Protein AF-A0A1F2X8S5-F1 (afdb_monomer)

Foldseek 3Di:
DDDDDPPPPPVVVVVVVVVVVVVVVVVVVPPDPPPDDDDDDDDDDDDDDDPPPPPPDQPPLLVVVLVVLVVVLVVLVVLLVQLVVLVVCVVVVVDDLVRSLVSLVVSLVVLVVVLVVLVPDPSQDPLLVVLSVQLSVLSVVQSVLSVQLSVLSVDPDPSPSNVVSSVVSVVSSVSNVVSSVVSVVSSVVVSVVVVVVPPD

Secondary structure (DSSP, 8-state):
-------TTTTHHHHHHHHHHHHHHHHHHT----------------S---------PPPHHHHHHHHHHHHHHHHHHHHHHHHHHHHHHHHTT-S-HHHHHHHHHHHHHHHHHHHHHHHT-----GGGHHHHHHHHHHHHTHHHHHHHHHHHHHSSSSSHHHHHHHHHHHHHHHHHHHHHHHHHHHHHHHHHHHHHTT--

Structure (mmCIF, N/CA/C/O backbone):
data_AF-A0A1F2X8S5-F1
#
_entry.id   AF-A0A1F2X8S5-F1
#
loop_
_atom_site.group_PDB
_atom_site.id
_atom_site.type_symbol
_atom_site.label_atom_id
_atom_site.label_alt_id
_atom_site.label_comp_id
_atom_site.label_asym_id
_atom_site.label_entity_id
_atom_site.label_seq_id
_atom_site.pdbx_PDB_ins_code
_atom_site.Cartn_x
_atom_site.Cartn_y
_atom_site.Cartn_z
_atom_site.occupancy
_atom_site.B_iso_or_equiv
_atom_site.auth_seq_id
_atom_site.auth_comp_id
_atom_site.auth_asym_id
_atom_site.auth_atom_id
_atom_site.pdbx_PDB_model_num
ATOM 1 N N . MET A 1 1 ? 26.425 25.865 -13.666 1.00 37.25 1 MET A N 1
ATOM 2 C CA . MET A 1 1 ? 25.472 26.073 -12.558 1.00 37.25 1 MET A CA 1
ATOM 3 C C . MET A 1 1 ? 24.285 25.179 -12.848 1.00 37.25 1 MET A C 1
ATOM 5 O O . MET A 1 1 ? 23.555 25.456 -13.787 1.00 37.25 1 MET A O 1
ATOM 9 N N . VAL A 1 2 ? 24.205 24.036 -12.169 1.00 46.16 2 VAL A N 1
ATOM 10 C CA . VAL A 1 2 ? 23.081 23.101 -12.296 1.00 46.16 2 VAL A CA 1
ATOM 11 C C . VAL A 1 2 ? 21.979 23.635 -11.394 1.00 46.16 2 VAL A C 1
ATOM 13 O O . VAL A 1 2 ? 22.223 23.862 -10.213 1.00 46.16 2 VAL A O 1
ATOM 16 N N . ASN A 1 3 ? 20.818 23.913 -11.975 1.00 55.78 3 ASN A N 1
ATOM 17 C CA . ASN A 1 3 ? 19.627 24.293 -11.235 1.00 55.78 3 ASN A CA 1
ATOM 18 C C . ASN A 1 3 ? 19.016 22.998 -10.672 1.00 55.78 3 ASN A C 1
ATOM 20 O O . ASN A 1 3 ? 18.609 22.159 -11.477 1.00 55.78 3 ASN A O 1
ATOM 24 N N . PRO A 1 4 ? 18.981 22.784 -9.346 1.00 54.00 4 PRO A N 1
ATOM 25 C CA . PRO A 1 4 ? 18.178 21.717 -8.778 1.00 54.00 4 PRO A CA 1
ATOM 26 C C . PRO A 1 4 ? 16.731 22.194 -8.869 1.00 54.00 4 PRO A C 1
ATOM 28 O O . PRO A 1 4 ? 16.372 23.182 -8.236 1.00 54.00 4 PRO A O 1
ATOM 31 N N . ASP A 1 5 ? 15.924 21.573 -9.720 1.00 55.28 5 ASP A N 1
ATOM 32 C CA . ASP A 1 5 ? 14.480 21.789 -9.690 1.00 55.28 5 ASP A CA 1
ATOM 33 C C . ASP A 1 5 ? 13.856 20.610 -8.934 1.00 55.28 5 ASP A C 1
ATOM 35 O O . ASP A 1 5 ? 13.820 19.498 -9.471 1.00 55.28 5 ASP A O 1
ATOM 39 N N . PRO A 1 6 ? 13.440 20.785 -7.669 1.00 60.81 6 PRO A N 1
ATOM 40 C CA . PRO A 1 6 ? 12.787 19.733 -6.920 1.00 60.81 6 PRO A CA 1
ATOM 41 C C . PRO A 1 6 ? 11.335 19.673 -7.398 1.00 60.81 6 PRO A C 1
ATOM 43 O O . PRO A 1 6 ? 10.524 20.538 -7.062 1.00 60.81 6 PRO A O 1
ATOM 46 N N . LYS A 1 7 ? 10.955 18.627 -8.139 1.00 60.50 7 LYS A N 1
ATOM 47 C CA . LYS A 1 7 ? 9.539 18.311 -8.402 1.00 60.50 7 LYS A CA 1
ATOM 48 C C . LYS A 1 7 ? 8.854 17.761 -7.135 1.00 60.50 7 LYS A C 1
ATOM 50 O O . LYS A 1 7 ? 8.203 16.730 -7.178 1.00 60.50 7 LYS A O 1
ATOM 55 N N . HIS A 1 8 ? 8.944 18.476 -6.013 1.00 55.72 8 HIS A N 1
ATOM 56 C CA . HIS A 1 8 ? 8.238 18.165 -4.759 1.00 55.72 8 HIS A CA 1
ATOM 57 C C . HIS A 1 8 ? 6.741 18.541 -4.806 1.00 55.72 8 HIS A C 1
ATOM 59 O O . HIS A 1 8 ? 6.005 18.326 -3.850 1.00 55.72 8 HIS A O 1
ATOM 65 N N . GLY A 1 9 ? 6.257 19.118 -5.912 1.00 54.28 9 GLY A N 1
ATOM 66 C CA . GLY A 1 9 ? 4.912 19.696 -5.993 1.00 54.28 9 GLY A CA 1
ATOM 67 C C . GLY A 1 9 ? 3.751 18.717 -6.214 1.00 54.28 9 GLY A C 1
ATOM 68 O O . GLY A 1 9 ? 2.608 19.156 -6.137 1.00 54.28 9 GLY A O 1
ATOM 69 N N . ARG A 1 10 ? 3.992 17.430 -6.514 1.00 62.59 10 ARG A N 1
ATOM 70 C CA . ARG A 1 10 ? 2.906 16.475 -6.851 1.00 62.59 10 ARG A CA 1
ATOM 71 C C . ARG A 1 10 ? 2.386 15.678 -5.649 1.00 62.59 10 ARG A C 1
ATOM 73 O O . ARG A 1 10 ? 1.186 15.445 -5.588 1.00 62.59 10 ARG A O 1
ATOM 80 N N . TRP A 1 11 ? 3.248 15.369 -4.680 1.00 58.31 11 TRP A N 1
ATOM 81 C CA . TRP A 1 11 ? 2.893 14.649 -3.446 1.00 58.31 11 TRP A CA 1
ATOM 82 C C . TRP A 1 11 ? 2.546 15.565 -2.272 1.00 58.31 11 TRP A C 1
ATOM 84 O O . TRP A 1 11 ? 1.795 15.184 -1.378 1.00 58.31 11 TRP A O 1
ATOM 94 N N . VAL A 1 12 ? 2.997 16.825 -2.308 1.00 64.25 12 VAL A N 1
ATOM 95 C CA . VAL A 1 12 ? 2.634 17.795 -1.267 1.00 64.25 12 VAL A CA 1
ATOM 96 C C . VAL A 1 12 ? 1.129 18.073 -1.255 1.00 64.25 12 VAL A C 1
ATOM 98 O O . VAL A 1 12 ? 0.575 18.377 -0.209 1.00 64.25 12 VAL A O 1
ATOM 101 N N . LEU A 1 13 ? 0.448 17.957 -2.401 1.00 65.19 13 LEU A N 1
ATOM 102 C CA . LEU A 1 13 ? -0.983 18.237 -2.501 1.00 65.19 13 LEU A CA 1
ATOM 103 C C . LEU A 1 13 ? -1.843 17.200 -1.748 1.00 65.19 13 LEU A C 1
ATOM 105 O O . LEU A 1 13 ? -2.616 17.631 -0.893 1.00 65.19 13 LEU A O 1
ATOM 109 N N . 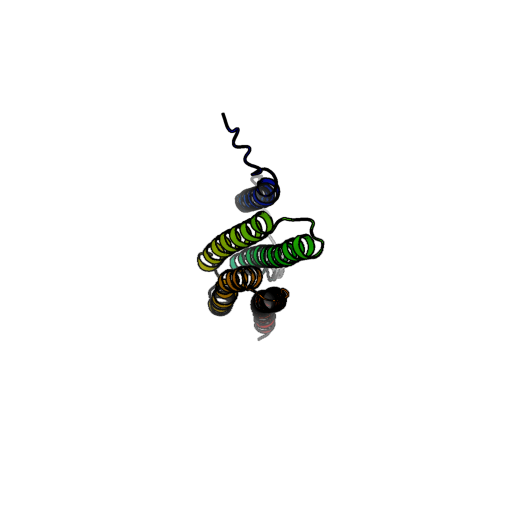PRO A 1 14 ? -1.724 15.876 -1.988 1.00 62.41 14 PRO A N 1
ATOM 110 C CA . PRO A 1 14 ? -2.460 14.887 -1.199 1.00 62.41 14 PRO A CA 1
ATOM 111 C C . PRO A 1 14 ? -2.070 14.915 0.287 1.00 62.41 14 PRO A C 1
ATOM 113 O O . PRO A 1 14 ? -2.957 14.857 1.136 1.00 62.41 14 PRO A O 1
ATOM 116 N N . LEU A 1 15 ? -0.789 15.127 0.618 1.00 70.69 15 LEU A N 1
ATOM 117 C CA . LEU A 1 15 ? -0.320 15.256 2.004 1.00 70.69 15 LEU A CA 1
ATOM 118 C C . LEU A 1 15 ? -0.938 16.471 2.724 1.00 70.69 15 LEU A C 1
ATOM 120 O O . LEU A 1 15 ? -1.391 16.365 3.861 1.00 70.69 15 LEU A O 1
ATOM 124 N N . ILE A 1 16 ? -1.001 17.631 2.058 1.00 75.56 16 ILE A N 1
ATOM 125 C CA . ILE A 1 16 ? -1.650 18.834 2.601 1.00 75.56 16 ILE A CA 1
ATOM 126 C C . ILE A 1 16 ? -3.147 18.598 2.783 1.00 75.56 16 ILE A C 1
ATOM 128 O O . ILE A 1 16 ? -3.702 19.048 3.780 1.00 75.56 16 ILE A O 1
ATOM 132 N N . ILE A 1 17 ? -3.806 17.894 1.859 1.00 73.75 17 ILE A N 1
ATOM 133 C CA . ILE A 1 17 ? -5.227 17.561 1.999 1.00 73.75 17 ILE A CA 1
ATOM 134 C C . ILE A 1 17 ? -5.436 16.664 3.225 1.00 73.75 17 ILE A C 1
ATOM 136 O O . ILE A 1 17 ? -6.297 16.977 4.044 1.00 73.75 17 ILE A O 1
ATOM 140 N N . ALA A 1 18 ? -4.614 15.629 3.417 1.00 68.88 18 ALA A N 1
ATOM 141 C CA . ALA A 1 18 ? -4.667 14.778 4.607 1.00 68.88 18 ALA A CA 1
ATOM 142 C C . ALA A 1 18 ? -4.436 15.582 5.901 1.00 68.88 18 ALA A C 1
ATOM 144 O O . ALA A 1 18 ? -5.228 15.494 6.839 1.00 68.88 18 ALA A O 1
ATOM 145 N N . ALA A 1 19 ? -3.423 16.455 5.924 1.00 69.31 19 ALA A N 1
ATOM 146 C CA . ALA A 1 19 ? -3.142 17.329 7.062 1.00 69.31 19 ALA A CA 1
ATOM 147 C C . ALA A 1 19 ? -4.282 18.327 7.340 1.00 69.31 19 ALA A C 1
ATOM 149 O O . ALA A 1 19 ? -4.615 18.596 8.493 1.00 69.31 19 ALA A O 1
ATOM 150 N N . MET A 1 20 ? -4.915 18.869 6.298 1.00 82.50 20 MET A N 1
ATOM 151 C CA . MET A 1 20 ? -6.018 19.822 6.419 1.00 82.50 20 MET A CA 1
ATOM 152 C C . MET A 1 20 ? -7.307 19.144 6.906 1.00 82.50 20 MET A C 1
ATOM 154 O O . MET A 1 20 ? -8.046 19.729 7.701 1.00 82.50 20 MET A O 1
ATOM 158 N N . VAL A 1 21 ? -7.555 17.897 6.494 1.00 77.75 21 VAL A N 1
ATOM 159 C CA . VAL A 1 21 ? -8.654 17.063 7.006 1.00 77.75 21 VAL A CA 1
ATOM 160 C C . VAL A 1 21 ? -8.419 16.707 8.475 1.00 77.75 21 VAL A C 1
ATOM 162 O O . VAL A 1 21 ? -9.324 16.895 9.287 1.00 77.75 21 VAL A O 1
ATOM 165 N N . LEU A 1 22 ? -7.197 16.313 8.848 1.00 69.44 22 LEU A N 1
ATOM 166 C CA . LEU A 1 22 ? -6.806 16.049 10.239 1.00 69.44 22 LEU A CA 1
ATOM 167 C C . LEU A 1 22 ? -6.978 17.297 11.130 1.00 69.44 22 LEU A C 1
ATOM 169 O O . LEU A 1 22 ? -7.542 17.231 12.224 1.00 69.44 22 LEU A O 1
ATOM 173 N N . LEU A 1 23 ? -6.553 18.469 10.646 1.00 76.50 23 LEU A N 1
ATOM 174 C CA . LEU A 1 23 ? -6.710 19.735 11.367 1.00 76.50 23 LEU A CA 1
ATOM 175 C C . LEU A 1 23 ? -8.190 20.129 11.524 1.00 76.50 23 LEU A C 1
ATOM 177 O O . LEU A 1 23 ? -8.605 20.626 12.568 1.00 76.50 23 LEU A O 1
ATOM 181 N N . THR A 1 24 ? -9.012 19.879 10.504 1.00 74.44 24 THR A N 1
ATOM 182 C CA . THR A 1 24 ? -10.458 20.138 10.576 1.00 74.44 24 THR A CA 1
ATOM 183 C C . THR A 1 24 ? -11.135 19.189 11.566 1.00 74.44 24 THR A C 1
ATOM 185 O O . THR A 1 24 ? -11.976 19.620 12.354 1.00 74.44 24 THR A O 1
ATOM 188 N N . TYR A 1 25 ? -10.733 17.916 11.576 1.00 74.44 25 TYR A N 1
ATOM 189 C CA . TYR A 1 25 ? -11.233 16.914 12.514 1.00 74.44 25 TYR A CA 1
ATOM 190 C C . TYR A 1 25 ? -10.923 17.295 13.968 1.00 74.44 25 TYR A C 1
ATOM 192 O O . TYR A 1 25 ? -11.820 17.330 14.810 1.00 74.44 25 TYR A O 1
ATOM 200 N N . THR A 1 26 ? -9.674 17.672 14.252 1.00 72.06 26 THR A N 1
ATOM 201 C CA . THR A 1 26 ? -9.263 18.134 15.590 1.00 72.06 26 THR A CA 1
ATOM 202 C C . THR A 1 26 ? -9.986 19.410 16.023 1.00 72.06 26 THR A C 1
ATOM 204 O O . THR A 1 26 ? -10.419 19.494 17.169 1.00 72.06 26 THR A O 1
ATOM 207 N N . PHE A 1 27 ? -10.205 20.369 15.117 1.00 71.69 27 PHE A N 1
ATOM 208 C CA . PHE A 1 27 ? -10.962 21.586 15.422 1.00 71.69 27 PHE A CA 1
ATOM 209 C C . PHE A 1 27 ? -12.424 21.299 15.797 1.00 71.69 27 PHE A C 1
ATOM 211 O O . PHE A 1 27 ? -12.913 21.846 16.782 1.00 71.69 27 PHE A O 1
ATOM 218 N N . VAL A 1 28 ? -13.118 20.425 15.056 1.00 67.62 28 VAL A N 1
ATOM 219 C CA . VAL A 1 28 ? -14.515 20.052 15.354 1.00 67.62 28 VAL A CA 1
ATOM 220 C C . VAL A 1 28 ? -14.613 19.257 16.656 1.00 67.62 28 VAL A C 1
ATOM 222 O O . VAL A 1 28 ? -15.520 19.494 17.451 1.00 67.62 28 VAL A O 1
ATOM 225 N N . ASN A 1 29 ? -13.658 18.364 16.911 1.00 62.25 29 ASN A N 1
ATOM 226 C CA . ASN A 1 29 ? -13.615 17.572 18.138 1.00 62.25 29 ASN A CA 1
ATOM 227 C C . ASN A 1 29 ? -13.209 18.392 19.387 1.00 62.25 29 ASN A C 1
ATOM 229 O O . ASN A 1 29 ? -13.402 17.931 20.507 1.00 62.25 29 ASN A O 1
ATOM 233 N N . SER A 1 30 ? -12.666 19.606 19.220 1.00 61.47 30 SER A N 1
ATOM 234 C CA . SER A 1 30 ? -12.342 20.532 20.321 1.00 61.47 30 SER A CA 1
ATOM 235 C C . SER A 1 30 ? -13.436 21.558 20.634 1.00 61.47 30 SER A C 1
ATOM 237 O O . SER A 1 30 ? -13.242 22.384 21.527 1.00 61.47 30 SER A O 1
ATOM 239 N N . ILE A 1 31 ? -14.583 21.537 19.946 1.00 55.59 31 ILE A N 1
ATOM 240 C CA . ILE A 1 31 ? -15.721 22.377 20.336 1.00 55.59 31 ILE A CA 1
ATOM 241 C C . ILE A 1 31 ? -16.391 21.704 21.540 1.00 55.59 31 ILE A C 1
ATOM 243 O O . ILE A 1 31 ? -17.167 20.762 21.382 1.00 55.59 31 ILE A O 1
ATOM 247 N N . GLU A 1 32 ? -16.072 22.169 22.751 1.00 58.94 32 GLU A N 1
ATOM 248 C CA . GLU A 1 32 ? -16.842 21.825 23.950 1.00 58.94 32 GLU A CA 1
ATOM 249 C C . GLU A 1 32 ? -18.336 22.084 23.669 1.00 58.94 32 GLU A C 1
ATOM 251 O O . GLU A 1 32 ? -18.669 23.121 23.079 1.00 58.94 32 GLU A O 1
ATOM 256 N N . PRO A 1 33 ? -19.254 21.169 24.041 1.00 53.81 33 PRO A N 1
ATOM 257 C CA . PRO A 1 33 ? -20.679 21.413 23.880 1.00 53.81 33 PRO A CA 1
ATOM 258 C C . PRO A 1 33 ? -21.021 22.732 24.566 1.00 53.81 33 PRO A C 1
ATOM 260 O O . PRO A 1 33 ? -20.737 22.902 25.748 1.00 53.81 33 PRO A O 1
ATOM 263 N N . ALA A 1 34 ? -21.597 23.675 23.821 1.00 47.31 34 ALA A N 1
ATOM 264 C CA . ALA A 1 34 ? -22.015 24.948 24.379 1.00 47.31 34 ALA A CA 1
ATOM 265 C C . ALA A 1 34 ? -22.956 24.699 25.569 1.00 47.31 34 ALA A C 1
ATOM 267 O O . ALA A 1 34 ? -24.101 24.277 25.387 1.00 47.31 34 ALA A O 1
ATOM 268 N N . ASP A 1 35 ? -22.477 24.977 26.781 1.00 47.69 35 ASP A N 1
ATOM 269 C CA . ASP A 1 35 ? -23.326 25.142 27.954 1.00 47.69 35 ASP A CA 1
ATOM 270 C C . ASP A 1 35 ? -24.276 26.305 27.662 1.00 47.69 35 ASP A C 1
ATOM 272 O O . ASP A 1 35 ? -23.889 27.472 27.695 1.00 47.69 35 ASP A O 1
ATOM 276 N N . ASN A 1 36 ? -25.522 25.981 27.314 1.00 47.38 36 ASN A N 1
ATOM 277 C CA . ASN A 1 36 ? -26.590 26.948 27.081 1.00 47.38 36 ASN A CA 1
ATOM 278 C C . ASN A 1 36 ? -26.828 27.783 28.352 1.00 47.38 36 ASN A C 1
ATOM 280 O O . ASN A 1 36 ? -27.359 27.239 29.325 1.00 47.38 36 ASN A O 1
ATOM 284 N N . PRO A 1 37 ? -26.567 29.104 28.379 1.00 60.78 37 PRO A N 1
ATOM 285 C CA . PRO A 1 37 ? -26.890 29.912 29.539 1.00 60.78 37 PRO A CA 1
ATOM 286 C C . PRO A 1 37 ? -28.094 30.798 29.223 1.00 60.78 37 PRO A C 1
ATOM 288 O O . PRO A 1 37 ? -27.926 31.912 28.728 1.00 60.78 37 PRO A O 1
ATOM 291 N N . THR A 1 38 ? -29.325 30.359 29.520 1.00 40.12 38 THR A N 1
ATOM 292 C CA . THR A 1 38 ? -30.444 31.313 29.685 1.00 40.12 38 THR A CA 1
ATOM 293 C C . THR A 1 38 ? -31.610 30.788 30.547 1.00 40.12 38 THR A C 1
ATOM 295 O O . THR A 1 38 ? -32.499 30.097 30.072 1.00 40.12 38 THR A O 1
ATOM 298 N N . GLY A 1 39 ? -31.616 31.177 31.828 1.00 36.03 39 GLY A N 1
ATOM 299 C CA . GLY A 1 39 ? -32.725 31.882 32.500 1.00 36.03 39 GLY A CA 1
ATOM 300 C C . GLY A 1 39 ? -34.132 31.263 32.682 1.00 36.03 39 GLY A C 1
ATOM 301 O O . GLY A 1 39 ? -34.989 31.417 31.826 1.00 36.03 39 GLY A O 1
ATOM 302 N N . SER A 1 40 ? -34.403 30.870 33.939 1.00 38.75 40 SER A N 1
ATOM 303 C CA . SER A 1 40 ? -35.594 31.169 34.780 1.00 38.75 40 SER A CA 1
ATOM 304 C C . SER A 1 40 ? -36.930 30.394 34.659 1.00 38.75 40 SER A C 1
ATOM 306 O O . SER A 1 40 ? -37.690 30.550 33.709 1.00 38.75 40 SER A O 1
ATOM 308 N N . THR A 1 41 ? -37.311 29.834 35.825 1.00 35.38 41 THR A N 1
ATOM 309 C CA . THR A 1 41 ? -38.648 29.757 36.483 1.00 35.38 41 THR A CA 1
ATOM 310 C C . THR A 1 41 ? -39.284 28.363 36.647 1.00 35.38 41 THR A C 1
ATOM 312 O O . THR A 1 41 ? -39.832 27.789 35.717 1.00 35.38 41 THR A O 1
ATOM 315 N N . THR A 1 42 ? -39.253 27.892 37.903 1.00 48.94 42 THR A N 1
ATOM 316 C CA . THR A 1 42 ? -40.169 26.984 38.626 1.00 48.94 42 THR A CA 1
ATOM 317 C C . THR A 1 42 ? -41.521 26.694 37.963 1.00 48.94 42 THR A C 1
ATOM 319 O O . THR A 1 42 ? -42.278 27.647 37.822 1.00 48.94 42 THR A O 1
ATOM 322 N N . VAL A 1 43 ? -41.853 25.408 37.710 1.00 32.06 43 VAL A N 1
ATOM 323 C CA . VAL A 1 43 ? -42.966 24.615 38.321 1.00 32.06 43 VAL A CA 1
ATOM 324 C C . VAL A 1 43 ? -42.761 23.097 38.042 1.00 32.06 43 VAL A C 1
ATOM 326 O O . VAL A 1 43 ? -42.457 22.722 36.916 1.00 32.06 43 VAL A O 1
ATOM 329 N N . GLU A 1 44 ? -42.974 22.227 39.036 1.00 35.81 44 GLU A N 1
ATOM 330 C CA . GLU A 1 44 ? -43.138 20.748 38.949 1.00 35.81 44 GLU A CA 1
ATOM 331 C C . GLU A 1 44 ? -44.548 20.394 39.502 1.00 35.81 44 GLU A C 1
ATOM 333 O O . GLU A 1 44 ? -45.085 21.257 40.212 1.00 35.81 44 GLU A O 1
ATOM 338 N N . PRO A 1 45 ? -45.146 19.173 39.400 1.00 63.72 45 PRO A N 1
ATOM 339 C CA . PRO A 1 45 ? -45.051 17.984 38.499 1.00 63.72 45 PRO A CA 1
ATOM 340 C C . PRO A 1 45 ? -46.487 17.608 37.959 1.00 63.72 45 PRO A C 1
ATOM 342 O O . PRO A 1 45 ? -47.334 18.504 37.997 1.00 63.72 45 PRO A O 1
ATOM 345 N N . PRO A 1 46 ? -46.893 16.372 37.519 1.00 57.28 46 PRO A N 1
ATOM 346 C CA . PRO A 1 46 ? -46.202 15.067 37.363 1.00 57.28 46 PRO A CA 1
ATOM 347 C C . PRO A 1 46 ? -46.502 14.308 36.043 1.00 57.28 46 PRO A C 1
ATOM 349 O O . PRO A 1 46 ? -47.661 14.080 35.734 1.00 57.28 46 PRO A O 1
ATOM 352 N N . PHE A 1 47 ? -45.505 13.763 35.338 1.00 35.06 47 PHE A N 1
ATOM 353 C CA . PHE A 1 47 ? -45.666 12.540 34.519 1.00 35.06 47 PHE A CA 1
ATOM 354 C C . PHE A 1 47 ? -44.307 11.828 34.391 1.00 35.06 47 PHE A C 1
ATOM 356 O O . PHE A 1 47 ? -43.279 12.502 34.452 1.00 35.06 47 PHE A O 1
ATOM 363 N N . PRO A 1 48 ? -44.287 10.481 34.325 1.00 43.28 48 PRO A N 1
ATOM 364 C CA . PRO A 1 48 ? -43.117 9.685 34.657 1.00 43.28 48 PRO A CA 1
ATOM 365 C C . PRO A 1 48 ? -42.028 9.811 33.597 1.00 43.28 48 PRO A C 1
ATOM 367 O O . PRO A 1 48 ? -42.278 9.791 32.392 1.00 43.28 48 PRO A O 1
ATOM 370 N N . THR A 1 49 ? -40.808 9.925 34.098 1.00 48.22 49 THR A N 1
ATOM 371 C CA . THR A 1 49 ? -39.558 9.847 33.362 1.00 48.22 49 THR A CA 1
ATOM 372 C C . THR A 1 49 ? -39.379 8.420 32.851 1.00 48.22 49 THR A C 1
ATOM 374 O O . THR A 1 49 ? -38.962 7.560 33.609 1.00 48.22 49 THR A O 1
ATOM 377 N N . ASP A 1 50 ? -39.697 8.166 31.585 1.00 45.12 50 ASP A N 1
ATOM 378 C CA . ASP A 1 50 ? -39.169 7.014 30.845 1.00 45.12 50 ASP A CA 1
ATOM 379 C C . ASP A 1 50 ? -38.968 7.420 29.382 1.00 45.12 50 ASP A C 1
ATOM 381 O O . ASP A 1 50 ? -39.695 7.046 28.465 1.00 45.12 50 ASP A O 1
ATOM 385 N N . VAL A 1 51 ? -37.955 8.256 29.171 1.00 44.31 51 VAL A N 1
ATOM 386 C CA . VAL A 1 51 ? -37.251 8.331 27.889 1.00 44.31 51 VAL A CA 1
ATOM 387 C C . VAL A 1 51 ? -35.883 7.703 28.099 1.00 44.31 51 VAL A C 1
ATOM 389 O O . VAL A 1 51 ? -34.880 8.382 28.302 1.00 44.31 51 VAL A O 1
ATOM 392 N N . THR A 1 52 ? -35.844 6.371 28.086 1.00 44.88 52 THR A N 1
ATOM 393 C CA . THR A 1 52 ? -34.599 5.626 27.890 1.00 44.88 52 THR A CA 1
ATOM 394 C C . THR A 1 52 ? -34.186 5.798 26.428 1.00 44.88 52 THR A C 1
ATOM 396 O O . THR A 1 52 ? -34.467 4.966 25.571 1.00 44.88 52 THR A O 1
ATOM 399 N N . SER A 1 53 ? -33.557 6.928 26.114 1.00 40.75 53 SER A N 1
ATOM 400 C CA . SER A 1 53 ? -32.857 7.105 24.844 1.00 40.75 53 SER A CA 1
ATOM 401 C C . SER A 1 53 ? -31.547 6.324 24.912 1.00 40.75 53 SER A C 1
ATOM 403 O O . SER A 1 53 ? -30.522 6.849 25.335 1.00 40.75 53 SER A O 1
ATOM 405 N N . SER A 1 54 ? -31.569 5.049 24.527 1.00 39.88 54 SER A N 1
ATOM 406 C CA . SER A 1 54 ? -30.351 4.266 24.313 1.00 39.88 54 SER A CA 1
ATOM 407 C C . SER A 1 54 ? -29.732 4.663 22.971 1.00 39.88 54 SER A C 1
ATOM 409 O O . SER A 1 54 ? -29.962 4.017 21.952 1.00 39.88 54 SER A O 1
ATOM 411 N N . THR A 1 55 ? -28.953 5.743 22.933 1.00 43.84 55 THR A N 1
ATOM 412 C CA . THR A 1 55 ? -28.030 5.972 21.815 1.00 43.84 55 THR A CA 1
ATOM 413 C C . THR A 1 55 ? -26.861 5.010 21.991 1.00 43.84 55 THR A C 1
ATOM 415 O O . THR A 1 55 ? -25.973 5.258 22.805 1.00 43.84 55 THR A O 1
ATOM 418 N N . THR A 1 56 ? -26.871 3.879 21.279 1.00 49.38 56 THR A N 1
ATOM 419 C CA . THR A 1 56 ? -25.678 3.026 21.165 1.00 49.38 56 THR A CA 1
ATOM 420 C C . THR A 1 56 ? -24.707 3.706 20.201 1.00 49.38 56 THR A C 1
ATOM 422 O O . THR A 1 56 ? -24.639 3.431 19.008 1.00 49.38 56 THR A O 1
ATOM 425 N N . THR A 1 57 ? -24.033 4.734 20.701 1.00 57.75 57 THR A N 1
ATOM 426 C CA . THR A 1 57 ? -22.951 5.379 19.967 1.00 57.75 57 THR A CA 1
ATOM 427 C C . THR A 1 57 ? -21.733 4.488 20.135 1.00 57.75 57 THR A C 1
ATOM 429 O O . THR A 1 57 ? -21.356 4.173 21.266 1.00 57.75 57 THR A O 1
ATOM 432 N N . LEU A 1 58 ? -21.147 4.048 19.020 1.00 68.06 58 LEU A N 1
ATOM 433 C CA . LEU A 1 58 ? -19.854 3.370 19.018 1.00 68.06 58 LEU A CA 1
ATOM 434 C C . LEU A 1 58 ? -18.879 4.169 19.908 1.00 68.06 58 LEU A C 1
ATOM 436 O O . LEU A 1 58 ? -18.861 5.400 19.789 1.00 68.06 58 LEU A O 1
ATOM 440 N N . PRO A 1 59 ? -18.109 3.528 20.808 1.00 82.00 59 PRO A N 1
ATOM 441 C CA . PRO A 1 59 ? -17.147 4.237 21.644 1.00 82.00 59 PRO A CA 1
ATOM 442 C C . PRO A 1 59 ? -16.262 5.152 20.795 1.00 82.00 59 PRO A C 1
ATOM 444 O O . PRO A 1 59 ? -15.789 4.745 19.733 1.00 82.00 59 PRO A O 1
ATOM 447 N N . ASN A 1 60 ? -16.053 6.391 21.251 1.00 83.75 60 ASN A N 1
ATOM 448 C CA . ASN A 1 60 ? -15.368 7.425 20.466 1.00 83.75 60 ASN A CA 1
ATOM 449 C C . ASN A 1 60 ? -13.968 6.983 19.996 1.00 83.75 60 ASN A C 1
ATOM 451 O O . ASN A 1 60 ? -13.558 7.293 18.884 1.00 83.75 60 ASN A O 1
ATOM 455 N N . GLU A 1 61 ? -13.264 6.206 20.821 1.00 86.06 61 GLU A N 1
ATOM 456 C CA . GLU A 1 61 ? -11.962 5.608 20.498 1.00 86.06 61 GLU A CA 1
ATOM 457 C C . GLU A 1 61 ? -12.022 4.627 19.315 1.00 86.06 61 GLU A C 1
ATOM 459 O O . GLU A 1 61 ? -11.170 4.672 18.431 1.00 86.06 61 GLU A O 1
ATOM 464 N N . ILE A 1 62 ? -13.067 3.796 19.236 1.00 89.88 62 ILE A N 1
ATOM 465 C CA . ILE A 1 62 ? -13.264 2.860 18.124 1.00 89.88 62 ILE A CA 1
ATOM 466 C C . ILE A 1 62 ? -13.637 3.632 16.858 1.00 89.88 62 ILE A C 1
ATOM 468 O O . ILE A 1 62 ? -13.104 3.347 15.790 1.00 89.88 62 ILE A O 1
ATOM 472 N N . ALA A 1 63 ? -14.508 4.639 16.966 1.00 89.88 63 ALA A N 1
ATOM 473 C CA . ALA A 1 63 ? -14.870 5.481 15.828 1.00 89.88 63 ALA A CA 1
ATOM 474 C C . ALA A 1 63 ? -13.651 6.223 15.249 1.00 89.88 63 ALA A C 1
ATOM 476 O O . ALA A 1 63 ? -13.472 6.245 14.033 1.00 89.88 63 ALA A O 1
ATOM 477 N N . ALA A 1 64 ? -12.789 6.776 16.108 1.00 90.38 64 ALA A N 1
ATOM 478 C CA . ALA A 1 64 ? -11.555 7.432 15.686 1.00 90.38 64 ALA A CA 1
ATOM 479 C C . ALA A 1 64 ? -10.595 6.453 14.993 1.00 90.38 64 ALA A C 1
ATOM 481 O O . ALA A 1 64 ? -10.069 6.759 13.925 1.00 90.38 64 ALA A O 1
ATOM 482 N N . PHE A 1 65 ? -10.416 5.254 15.553 1.00 93.88 65 PHE A N 1
ATOM 483 C CA . PHE A 1 65 ? -9.547 4.243 14.956 1.00 93.88 65 PHE A CA 1
ATOM 484 C C . PHE A 1 65 ? -10.061 3.739 13.598 1.00 93.88 65 PHE A C 1
ATOM 486 O O . PHE A 1 65 ? -9.268 3.513 12.689 1.00 93.88 65 PHE A O 1
ATOM 493 N N . MET A 1 66 ? -11.379 3.641 13.402 1.00 94.75 66 MET A N 1
ATOM 494 C CA . MET A 1 66 ? -11.963 3.297 12.098 1.00 94.75 66 MET A CA 1
ATOM 495 C C . MET A 1 66 ? -11.613 4.320 11.007 1.00 94.75 66 MET A C 1
ATOM 497 O O . MET A 1 66 ? -11.310 3.926 9.884 1.00 94.75 66 MET A O 1
ATOM 501 N N . VAL A 1 67 ? -11.581 5.616 11.339 1.00 94.88 67 VAL A N 1
ATOM 5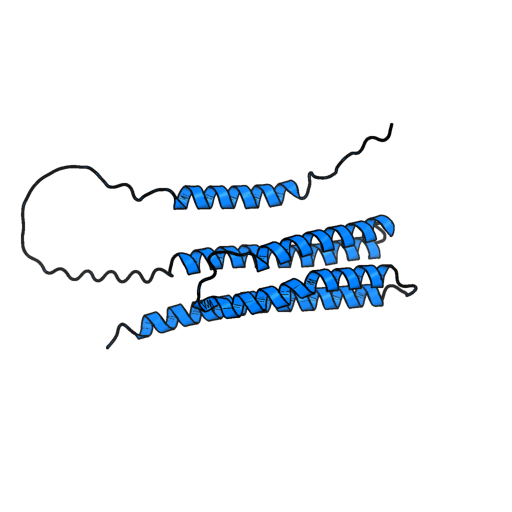02 C CA . VAL A 1 67 ? -11.127 6.659 10.401 1.00 94.88 67 VAL A CA 1
ATOM 503 C C . VAL A 1 67 ? -9.648 6.471 10.051 1.00 94.88 67 VAL A C 1
ATOM 505 O O . VAL A 1 67 ? -9.272 6.610 8.888 1.00 94.88 67 VAL A O 1
ATOM 508 N N . THR A 1 68 ? -8.809 6.107 11.026 1.00 95.44 68 THR A N 1
ATOM 509 C CA . THR A 1 68 ? -7.400 5.763 10.773 1.00 95.44 68 THR A CA 1
ATOM 510 C C . THR A 1 68 ? -7.274 4.577 9.812 1.00 95.44 68 THR A C 1
ATOM 512 O O . THR A 1 68 ? -6.485 4.636 8.871 1.00 95.44 68 THR A O 1
ATOM 515 N N . LEU A 1 69 ? -8.092 3.533 9.974 1.00 96.50 69 LEU A N 1
ATOM 516 C CA . LEU A 1 69 ? -8.106 2.389 9.055 1.00 96.50 69 LEU A CA 1
ATOM 517 C C . LEU A 1 69 ? -8.538 2.768 7.632 1.00 96.50 69 LEU A C 1
ATOM 519 O O . LEU A 1 69 ? -7.970 2.258 6.670 1.00 96.50 69 LEU A O 1
ATOM 523 N N . ASP A 1 70 ? -9.496 3.685 7.473 1.00 97.00 70 ASP A N 1
ATOM 524 C CA . ASP A 1 70 ? -9.898 4.186 6.150 1.00 97.00 70 ASP A CA 1
ATOM 525 C C . ASP A 1 70 ? -8.751 4.940 5.456 1.00 97.00 70 ASP A C 1
ATOM 527 O O . ASP A 1 70 ? -8.538 4.808 4.244 1.00 97.00 70 ASP A O 1
ATOM 531 N N . ILE A 1 71 ? -7.975 5.701 6.233 1.00 97.12 71 ILE A N 1
ATOM 532 C CA . ILE A 1 71 ? -6.766 6.390 5.770 1.00 97.12 71 ILE A CA 1
ATOM 533 C C . ILE A 1 71 ? -5.690 5.376 5.349 1.00 97.12 71 ILE A C 1
ATOM 535 O O . ILE A 1 71 ? -5.051 5.562 4.313 1.00 97.12 71 ILE A O 1
ATOM 539 N N . PHE A 1 72 ? -5.503 4.294 6.104 1.00 98.06 72 PHE A N 1
ATOM 540 C CA . PHE A 1 72 ? -4.552 3.225 5.777 1.00 98.06 72 PHE A CA 1
ATOM 541 C C . PHE A 1 72 ? -4.949 2.441 4.533 1.00 98.06 72 PHE A C 1
ATOM 543 O O . PHE A 1 72 ? -4.128 2.269 3.638 1.00 98.06 72 PHE A O 1
ATOM 550 N N . GLN A 1 73 ? -6.218 2.057 4.414 1.00 98.06 73 GLN A N 1
ATOM 551 C CA . GLN A 1 73 ? -6.727 1.410 3.207 1.00 98.06 73 GLN A CA 1
ATOM 552 C C . GLN A 1 73 ? -6.520 2.287 1.968 1.00 98.06 73 GLN A C 1
ATOM 554 O O . GLN A 1 73 ? -6.121 1.793 0.914 1.00 98.06 73 GLN A O 1
ATOM 559 N N . SER A 1 74 ? -6.801 3.587 2.083 1.00 97.88 74 SER A N 1
ATOM 560 C CA . SER A 1 74 ? -6.644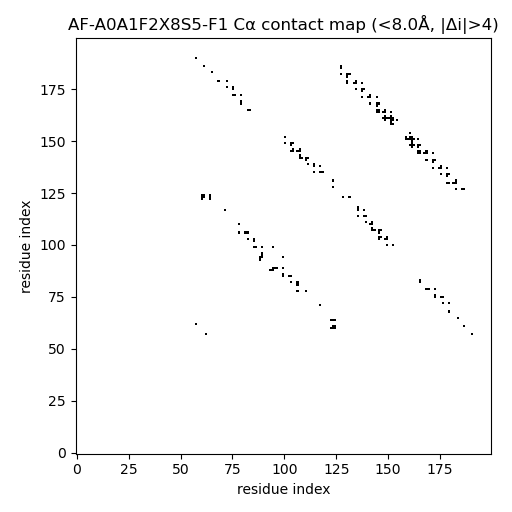 4.518 0.962 1.00 97.88 74 SER A CA 1
ATOM 561 C C . SER A 1 74 ? -5.181 4.645 0.526 1.00 97.88 74 SER A C 1
ATOM 563 O O . SER A 1 74 ? -4.911 4.721 -0.670 1.00 97.88 74 SER A O 1
ATOM 565 N N . GLN A 1 75 ? -4.241 4.639 1.476 1.00 97.94 75 GLN A N 1
ATOM 566 C CA . GLN A 1 75 ? -2.803 4.654 1.189 1.00 97.94 75 GLN A CA 1
ATOM 567 C C . GLN A 1 75 ? -2.330 3.346 0.549 1.00 97.94 75 GLN A C 1
ATOM 569 O O . GLN A 1 75 ? -1.684 3.396 -0.492 1.00 97.94 75 GLN A O 1
ATOM 574 N N . ALA A 1 76 ? -2.729 2.187 1.086 1.00 98.06 76 ALA A N 1
ATOM 575 C CA . ALA A 1 76 ? -2.410 0.886 0.495 1.00 98.06 76 ALA A CA 1
ATOM 576 C C . ALA A 1 76 ? -2.872 0.797 -0.972 1.00 98.06 76 ALA A C 1
ATOM 578 O O . ALA A 1 76 ? -2.102 0.416 -1.854 1.00 98.06 76 ALA A O 1
ATOM 579 N N . ALA A 1 77 ? -4.102 1.238 -1.260 1.00 97.12 77 ALA A N 1
ATOM 580 C CA . ALA A 1 77 ? -4.617 1.291 -2.627 1.00 97.12 77 ALA A CA 1
ATOM 581 C C . ALA A 1 77 ? -3.802 2.238 -3.530 1.00 97.12 77 ALA A C 1
ATOM 583 O O . ALA A 1 77 ? -3.530 1.908 -4.684 1.00 97.12 77 ALA A O 1
ATOM 584 N N . ALA A 1 78 ? -3.370 3.390 -3.008 1.00 98.00 78 ALA A N 1
ATOM 585 C CA . AL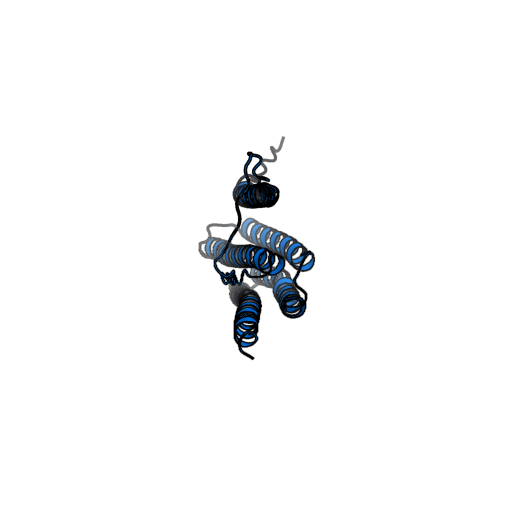A A 1 78 ? -2.536 4.326 -3.757 1.00 98.00 78 ALA A CA 1
ATOM 586 C C . ALA A 1 78 ? -1.162 3.730 -4.108 1.00 98.00 78 ALA A C 1
ATOM 588 O O . ALA A 1 78 ? -0.722 3.864 -5.250 1.00 98.00 78 ALA A O 1
ATOM 589 N N . TYR A 1 79 ? -0.518 3.021 -3.175 1.00 98.38 79 TYR A N 1
ATOM 590 C CA . TYR A 1 79 ? 0.757 2.341 -3.431 1.00 98.38 79 TYR A CA 1
ATOM 591 C C . TYR A 1 79 ? 0.620 1.213 -4.457 1.00 98.38 79 TYR A C 1
ATOM 593 O O . TYR A 1 79 ? 1.480 1.052 -5.327 1.00 98.38 79 TYR A O 1
ATOM 601 N N . ALA A 1 80 ? -0.487 0.468 -4.413 1.00 97.12 80 ALA A N 1
ATOM 602 C CA . ALA A 1 80 ? -0.798 -0.540 -5.420 1.00 97.12 80 ALA A CA 1
ATOM 603 C C . ALA A 1 80 ? -0.908 0.071 -6.825 1.00 97.12 80 ALA A C 1
ATOM 605 O O . ALA A 1 80 ? -0.266 -0.410 -7.765 1.00 97.12 80 ALA A O 1
ATOM 606 N N . ASP A 1 81 ? -1.669 1.160 -6.953 1.00 97.56 81 ASP A N 1
ATOM 607 C CA . ASP A 1 81 ? -1.840 1.888 -8.210 1.00 97.56 81 ASP A CA 1
ATOM 608 C C . ASP A 1 81 ? -0.523 2.493 -8.709 1.00 97.56 81 ASP A C 1
ATOM 610 O O . ASP A 1 81 ? -0.256 2.511 -9.915 1.00 97.56 81 ASP A O 1
ATOM 614 N N . GLU A 1 82 ? 0.313 3.008 -7.812 1.00 98.19 82 GLU A N 1
ATOM 615 C CA . GLU A 1 82 ? 1.613 3.568 -8.165 1.00 98.19 82 GLU A CA 1
ATOM 616 C C . GLU A 1 82 ? 2.579 2.500 -8.683 1.00 98.19 82 GLU A C 1
ATOM 618 O O . GLU A 1 82 ? 3.154 2.676 -9.763 1.00 98.19 82 GLU A O 1
ATOM 623 N N . ALA A 1 83 ? 2.698 1.362 -7.993 1.00 97.44 83 ALA A N 1
ATOM 624 C CA . ALA A 1 83 ? 3.522 0.245 -8.447 1.00 97.44 83 ALA A CA 1
ATOM 625 C C . ALA A 1 83 ? 3.116 -0.206 -9.860 1.00 97.44 83 ALA A C 1
ATOM 627 O O . ALA A 1 83 ? 3.971 -0.401 -10.734 1.00 97.44 83 ALA A O 1
ATOM 628 N N . VAL A 1 84 ? 1.809 -0.310 -10.124 1.00 97.25 84 VAL A N 1
ATOM 629 C CA . VAL A 1 84 ? 1.276 -0.644 -11.452 1.00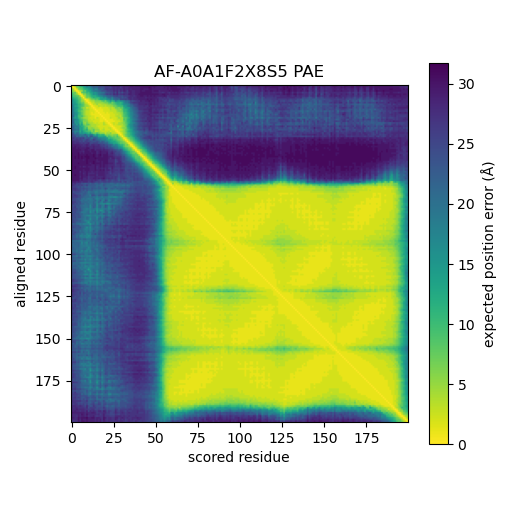 97.25 84 VAL A CA 1
ATOM 630 C C . VAL A 1 84 ? 1.634 0.431 -12.480 1.00 97.25 84 VAL A C 1
ATOM 632 O O . VAL A 1 84 ? 2.117 0.098 -13.565 1.00 97.25 84 VAL A O 1
ATOM 635 N N . GLN A 1 85 ? 1.454 1.713 -12.160 1.00 97.88 85 GLN A N 1
ATOM 636 C CA . GLN A 1 85 ? 1.765 2.819 -13.072 1.00 97.88 85 GLN A CA 1
ATOM 637 C C . GLN A 1 85 ? 3.253 2.892 -13.425 1.00 97.88 85 GLN A C 1
ATOM 639 O O . GLN A 1 85 ? 3.594 3.071 -14.599 1.00 97.88 85 GLN A O 1
ATOM 644 N N . ILE A 1 86 ? 4.148 2.731 -12.447 1.00 97.88 86 ILE A N 1
ATOM 645 C CA . ILE A 1 86 ? 5.598 2.706 -12.677 1.00 97.88 86 ILE A CA 1
ATOM 646 C C . ILE A 1 86 ? 5.948 1.578 -13.655 1.00 97.88 86 ILE A C 1
ATOM 648 O O . ILE A 1 86 ? 6.648 1.801 -14.648 1.00 97.88 86 ILE A O 1
ATOM 652 N N . ASN A 1 87 ? 5.395 0.384 -13.431 1.00 95.25 87 ASN A N 1
ATOM 653 C CA . ASN A 1 87 ? 5.647 -0.781 -14.276 1.00 95.25 87 ASN A CA 1
ATOM 654 C C . ASN A 1 87 ? 5.074 -0.635 -15.690 1.00 95.25 87 ASN A C 1
ATOM 656 O O . ASN A 1 87 ? 5.754 -0.970 -16.661 1.00 95.25 87 ASN A O 1
ATOM 660 N N . GLN A 1 88 ? 3.867 -0.087 -15.832 1.00 97.19 88 GLN A N 1
ATOM 661 C CA . GLN A 1 88 ? 3.264 0.181 -17.139 1.00 97.19 88 GLN A CA 1
ATOM 662 C C . GLN A 1 88 ? 4.086 1.186 -17.947 1.00 97.19 88 GLN A C 1
ATOM 664 O O . GLN A 1 88 ? 4.334 0.964 -19.131 1.00 97.19 88 GLN A O 1
ATOM 669 N N . ARG A 1 89 ? 4.556 2.270 -17.318 1.00 97.75 89 ARG A N 1
ATOM 670 C CA . ARG A 1 89 ? 5.422 3.258 -17.981 1.00 97.75 89 ARG A CA 1
ATOM 671 C C . ARG A 1 89 ? 6.707 2.618 -18.491 1.00 97.75 89 ARG A C 1
ATOM 673 O O . ARG A 1 89 ? 7.140 2.914 -19.604 1.00 97.75 89 ARG A O 1
ATOM 680 N N . TRP A 1 90 ? 7.304 1.736 -17.697 1.00 96.62 90 TRP A N 1
ATOM 681 C CA . TRP A 1 90 ? 8.476 0.981 -18.119 1.00 96.62 90 TRP A CA 1
ATOM 682 C C . TRP A 1 90 ? 8.170 0.046 -19.301 1.00 96.62 90 TRP A C 1
ATOM 684 O O . TRP A 1 90 ? 8.864 0.103 -20.317 1.00 96.62 90 TRP A O 1
ATOM 694 N N . ASP A 1 91 ? 7.099 -0.750 -19.230 1.00 95.44 91 ASP A N 1
ATOM 695 C CA . ASP A 1 91 ? 6.719 -1.682 -20.303 1.00 95.44 91 ASP A CA 1
ATOM 696 C C . ASP A 1 91 ? 6.351 -0.963 -21.612 1.00 95.44 91 ASP A C 1
ATOM 698 O O . ASP A 1 91 ? 6.717 -1.411 -22.703 1.00 95.44 91 ASP A O 1
ATOM 702 N N . ASN A 1 92 ? 5.715 0.204 -21.510 1.00 97.44 92 ASN A N 1
ATOM 703 C CA . ASN A 1 92 ? 5.388 1.071 -22.642 1.00 97.44 92 ASN A CA 1
ATOM 704 C C . ASN A 1 92 ? 6.597 1.856 -23.178 1.00 97.44 92 ASN A C 1
ATOM 706 O O . ASN A 1 92 ? 6.470 2.566 -24.178 1.00 97.44 92 ASN A O 1
ATOM 710 N N . ARG A 1 93 ? 7.776 1.728 -22.552 1.00 96.38 93 ARG A N 1
ATOM 711 C CA . ARG A 1 93 ? 9.002 2.478 -22.881 1.00 96.38 93 ARG A CA 1
ATOM 712 C C . ARG A 1 93 ? 8.837 3.998 -22.748 1.00 96.38 93 ARG A C 1
ATOM 714 O O . ARG A 1 93 ? 9.470 4.766 -23.470 1.00 96.38 93 ARG A O 1
ATOM 721 N N . GLU A 1 94 ? 7.989 4.427 -21.819 1.00 97.56 94 GLU A N 1
ATOM 722 C CA . GLU A 1 94 ? 7.734 5.832 -21.473 1.00 97.56 94 GLU A CA 1
ATOM 723 C C . GLU A 1 94 ? 8.677 6.360 -20.379 1.00 97.56 94 GLU A C 1
ATOM 725 O O . GLU A 1 94 ? 8.674 7.556 -20.079 1.00 97.56 94 GLU A O 1
ATOM 730 N N . ALA A 1 95 ? 9.467 5.476 -19.769 1.00 96.25 95 ALA A N 1
ATOM 731 C CA . ALA A 1 95 ? 10.484 5.797 -18.779 1.00 96.25 95 ALA A CA 1
ATOM 732 C C . ALA A 1 95 ? 11.788 5.054 -19.090 1.00 96.25 95 ALA A C 1
ATOM 734 O O . ALA A 1 95 ? 11.790 3.944 -19.628 1.00 96.25 95 ALA A O 1
ATOM 735 N N . THR A 1 96 ? 12.913 5.671 -18.744 1.00 97.56 96 THR A N 1
ATOM 736 C CA . THR A 1 96 ? 14.224 5.021 -18.788 1.00 97.56 96 THR A CA 1
ATOM 737 C C . THR A 1 96 ? 14.402 4.066 -17.609 1.00 97.56 96 THR A C 1
ATOM 739 O O . THR A 1 96 ? 13.666 4.107 -16.622 1.00 97.56 96 THR A O 1
ATOM 742 N N . PHE A 1 97 ? 15.428 3.219 -17.690 1.00 97.00 97 PHE A N 1
ATOM 743 C CA . PHE A 1 97 ? 15.784 2.310 -16.602 1.00 97.00 97 PHE A CA 1
ATOM 744 C C . PHE A 1 97 ? 16.090 3.072 -15.307 1.00 97.00 97 PHE A C 1
ATOM 746 O O . PHE A 1 97 ? 15.558 2.735 -14.257 1.00 97.00 97 PHE A O 1
ATOM 753 N N . ALA A 1 98 ? 16.898 4.135 -15.394 1.00 97.81 98 ALA A N 1
ATOM 754 C CA . ALA A 1 98 ? 17.259 4.944 -14.234 1.00 97.81 98 ALA A CA 1
ATOM 755 C C . ALA A 1 98 ? 16.032 5.624 -13.608 1.00 97.81 98 ALA A C 1
ATOM 757 O O . ALA A 1 98 ? 15.882 5.588 -12.395 1.00 97.81 98 ALA A O 1
ATOM 758 N N . GLU A 1 99 ? 15.131 6.181 -14.424 1.00 97.94 99 GLU A N 1
ATOM 759 C CA . GLU A 1 99 ? 13.890 6.795 -13.928 1.00 97.94 99 GLU A CA 1
ATOM 760 C C . GLU A 1 99 ? 12.961 5.773 -13.268 1.00 97.94 99 GLU A C 1
ATOM 762 O O . GLU A 1 99 ? 12.403 6.056 -12.215 1.00 97.94 99 GLU A O 1
ATOM 767 N N . THR A 1 100 ? 12.814 4.584 -13.861 1.00 98.25 100 THR A N 1
ATOM 768 C CA . THR A 1 100 ? 11.975 3.509 -13.303 1.00 98.25 100 THR A CA 1
ATOM 769 C C . THR A 1 100 ? 12.545 3.014 -11.979 1.00 98.25 100 THR A C 1
ATOM 771 O O . THR A 1 100 ? 11.818 2.892 -11.002 1.00 98.25 100 THR A O 1
ATOM 774 N N . ARG A 1 101 ? 13.862 2.784 -11.928 1.00 98.06 101 ARG A N 1
ATOM 775 C CA . ARG A 1 101 ? 14.566 2.369 -10.715 1.00 98.06 101 ARG A CA 1
ATOM 776 C C . ARG A 1 101 ? 14.418 3.401 -9.600 1.00 98.06 101 ARG A C 1
ATOM 778 O O . ARG A 1 101 ? 14.126 3.023 -8.476 1.00 98.06 101 ARG A O 1
ATOM 785 N N . THR A 1 102 ? 14.615 4.684 -9.906 1.00 98.38 102 THR A N 1
ATOM 786 C CA . THR A 1 102 ? 14.419 5.759 -8.927 1.00 98.38 102 THR A CA 1
ATOM 787 C C . THR A 1 102 ? 12.979 5.794 -8.431 1.00 98.38 102 THR A C 1
ATOM 789 O O . THR A 1 102 ? 12.787 5.800 -7.229 1.00 98.38 102 THR A O 1
ATOM 792 N N . ALA A 1 103 ? 11.982 5.719 -9.317 1.00 98.31 103 ALA A N 1
ATOM 793 C CA . ALA A 1 103 ? 10.580 5.729 -8.901 1.00 98.31 103 ALA A CA 1
ATOM 794 C C . ALA A 1 103 ? 10.209 4.541 -7.993 1.00 98.31 103 ALA A C 1
ATOM 796 O O . ALA A 1 103 ? 9.433 4.710 -7.063 1.00 98.31 103 ALA A O 1
ATOM 797 N N . LEU A 1 104 ? 10.766 3.348 -8.237 1.00 98.44 104 LEU A N 1
ATOM 798 C CA . LEU A 1 104 ? 10.553 2.192 -7.358 1.00 98.44 104 LEU A CA 1
ATOM 799 C C . LEU A 1 104 ? 11.226 2.362 -5.990 1.00 98.44 104 LEU A C 1
ATOM 801 O O . LEU A 1 104 ? 10.655 1.950 -4.991 1.00 98.44 104 LEU A O 1
ATOM 805 N N . ILE A 1 105 ? 12.417 2.964 -5.939 1.00 98.31 105 ILE A N 1
ATOM 806 C CA . ILE A 1 105 ? 13.101 3.263 -4.670 1.00 98.31 105 ILE A CA 1
ATOM 807 C C . ILE A 1 105 ? 12.340 4.340 -3.894 1.00 98.31 105 ILE A C 1
ATOM 809 O O . ILE A 1 105 ? 12.147 4.189 -2.695 1.00 98.31 105 ILE A O 1
ATOM 813 N N . ASP A 1 106 ? 11.859 5.381 -4.574 1.00 98.38 106 ASP A N 1
ATOM 814 C CA . ASP A 1 106 ? 11.036 6.419 -3.951 1.00 98.38 106 ASP A CA 1
ATOM 815 C C . ASP A 1 106 ? 9.748 5.798 -3.369 1.00 98.38 106 ASP A C 1
ATOM 817 O O . ASP A 1 106 ? 9.424 6.040 -2.211 1.00 98.38 106 ASP A O 1
ATOM 821 N N . LEU A 1 107 ? 9.070 4.917 -4.120 1.00 98.38 107 LEU A N 1
ATOM 822 C CA . LEU A 1 107 ? 7.912 4.157 -3.629 1.00 98.38 107 LEU A CA 1
ATOM 823 C C . LEU A 1 107 ? 8.262 3.284 -2.410 1.00 98.38 107 LEU A C 1
ATOM 825 O O . LEU A 1 107 ? 7.492 3.222 -1.455 1.00 98.38 107 LEU A O 1
ATOM 829 N N . GLN A 1 108 ? 9.413 2.606 -2.434 1.00 98.44 108 GLN A N 1
ATOM 830 C CA . GLN A 1 108 ? 9.881 1.788 -1.314 1.00 98.44 108 GLN A CA 1
ATOM 831 C C . GLN A 1 108 ? 10.090 2.632 -0.047 1.00 98.44 108 GLN A C 1
ATOM 833 O O . GLN A 1 108 ? 9.656 2.238 1.036 1.00 98.44 108 GLN A O 1
ATOM 838 N N . ASP A 1 109 ? 10.733 3.793 -0.182 1.00 97.94 109 ASP A N 1
ATOM 839 C CA . ASP A 1 109 ? 10.978 4.722 0.923 1.00 97.94 109 ASP A CA 1
ATOM 840 C C . ASP A 1 109 ? 9.659 5.289 1.479 1.00 97.94 109 ASP A C 1
ATOM 842 O O . ASP A 1 109 ? 9.492 5.399 2.696 1.00 97.94 109 ASP A O 1
ATOM 84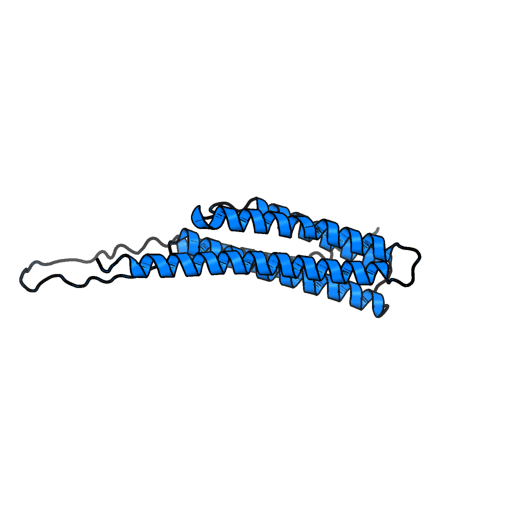6 N N . GLU A 1 110 ? 8.702 5.617 0.606 1.00 98.12 110 GLU A N 1
ATOM 847 C CA . GLU A 1 110 ? 7.369 6.082 1.002 1.00 98.12 110 GLU A CA 1
ATOM 848 C C . GLU A 1 110 ? 6.595 5.010 1.782 1.00 98.12 110 GLU A C 1
ATOM 850 O O . GLU A 1 110 ? 6.043 5.310 2.844 1.00 98.12 110 GLU A O 1
ATOM 855 N N . ILE A 1 111 ? 6.606 3.761 1.306 1.00 98.44 111 ILE A N 1
ATOM 856 C CA . ILE A 1 111 ? 5.998 2.626 2.012 1.00 98.44 111 ILE A CA 1
ATOM 857 C C . ILE A 1 111 ? 6.688 2.394 3.357 1.00 98.44 111 ILE A C 1
ATOM 859 O O . ILE A 1 111 ? 5.996 2.231 4.354 1.00 98.44 111 ILE A O 1
ATOM 863 N N . GLY A 1 112 ? 8.020 2.454 3.435 1.00 97.94 112 GLY A N 1
ATOM 864 C CA . GLY A 1 112 ? 8.743 2.310 4.707 1.00 97.94 112 GLY A CA 1
ATOM 865 C C . GLY A 1 112 ? 8.406 3.409 5.729 1.00 97.94 112 GLY A C 1
ATOM 866 O O . GLY A 1 112 ? 8.360 3.169 6.942 1.00 97.94 112 GLY A O 1
ATOM 867 N N . GLY A 1 113 ? 8.121 4.625 5.253 1.00 97.56 113 GLY A N 1
ATOM 868 C CA . GLY A 1 113 ? 7.559 5.692 6.081 1.00 97.56 113 GLY A CA 1
ATOM 869 C C . GLY A 1 113 ? 6.175 5.324 6.619 1.00 97.56 113 GLY A C 1
ATOM 870 O O . GLY A 1 113 ? 5.940 5.392 7.825 1.00 97.56 113 GLY A O 1
ATOM 871 N N . TRP A 1 114 ? 5.289 4.858 5.740 1.00 98.31 114 TRP A N 1
ATOM 872 C CA . TRP A 1 114 ? 3.944 4.429 6.117 1.00 98.31 114 TRP A CA 1
ATOM 873 C C . TRP A 1 114 ? 3.934 3.220 7.066 1.00 98.31 114 TRP A C 1
ATOM 875 O O . TRP A 1 114 ? 3.168 3.210 8.026 1.00 98.31 114 TRP A O 1
ATOM 885 N N . GLU A 1 115 ? 4.826 2.245 6.881 1.00 98.12 115 GLU A N 1
ATOM 886 C CA . GLU A 1 115 ? 5.035 1.119 7.803 1.00 98.12 115 GLU A CA 1
ATOM 887 C C . GLU A 1 115 ? 5.315 1.600 9.230 1.00 98.12 115 GLU A C 1
ATOM 889 O O . GLU A 1 115 ? 4.747 1.092 10.202 1.00 98.12 115 GLU A O 1
ATOM 894 N N . THR A 1 116 ? 6.160 2.626 9.355 1.00 97.44 116 THR A N 1
ATOM 895 C CA . THR A 1 116 ? 6.468 3.250 10.644 1.00 97.44 116 THR A CA 1
ATOM 896 C C . THR A 1 116 ? 5.236 3.937 11.230 1.00 97.44 116 THR A C 1
ATOM 898 O O . THR A 1 116 ? 4.957 3.762 12.417 1.00 97.44 116 THR A O 1
ATOM 901 N N . ASP A 1 117 ? 4.478 4.670 10.412 1.00 97.25 117 ASP A N 1
ATOM 902 C CA . ASP A 1 117 ? 3.262 5.363 10.848 1.00 97.25 117 ASP A CA 1
ATOM 903 C C . ASP A 1 117 ? 2.187 4.380 11.339 1.00 97.25 117 ASP A C 1
ATOM 905 O O . ASP A 1 117 ? 1.580 4.610 12.387 1.00 97.25 117 ASP A O 1
ATOM 909 N N . VAL A 1 118 ? 1.983 3.258 10.638 1.00 97.69 118 VAL A N 1
ATOM 910 C CA . VAL A 1 118 ? 1.059 2.187 11.052 1.00 97.69 118 VAL A CA 1
ATOM 911 C C . VAL A 1 118 ? 1.528 1.552 12.364 1.00 97.69 118 VAL A C 1
ATOM 913 O O . VAL A 1 118 ? 0.742 1.398 13.297 1.00 97.69 118 VAL A O 1
ATOM 916 N N . ALA A 1 119 ? 2.819 1.241 12.501 1.00 96.62 119 ALA A N 1
ATOM 917 C CA . ALA A 1 119 ? 3.362 0.645 13.723 1.00 96.62 119 ALA A CA 1
ATOM 918 C C . ALA A 1 119 ? 3.291 1.570 14.952 1.00 96.62 119 ALA A C 1
ATOM 920 O O . ALA A 1 119 ? 3.251 1.086 16.086 1.00 96.62 119 ALA A O 1
ATOM 921 N N . GLN A 1 120 ? 3.289 2.888 14.742 1.00 96.00 120 GLN A N 1
ATOM 922 C CA . GLN A 1 120 ? 3.317 3.900 15.801 1.00 96.00 120 GLN A CA 1
ATOM 923 C C . GLN A 1 120 ? 1.948 4.512 16.119 1.00 96.00 120 GLN A C 1
ATOM 925 O O . GLN A 1 120 ? 1.884 5.465 16.897 1.00 96.00 120 GLN A O 1
ATOM 930 N N . VAL A 1 121 ? 0.852 3.972 15.572 1.00 94.38 121 VAL A N 1
ATOM 931 C CA . VAL A 1 121 ? -0.498 4.452 15.8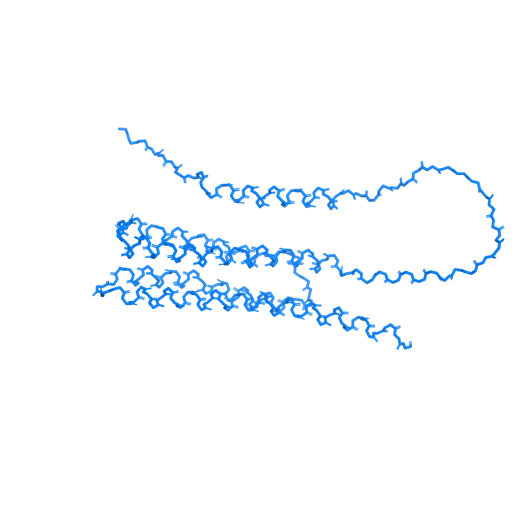95 1.00 94.38 121 VAL A CA 1
ATOM 932 C C . VAL A 1 121 ? -0.751 4.396 17.398 1.00 94.38 121 VAL A C 1
ATOM 934 O O . VAL A 1 121 ? -0.745 3.337 18.028 1.00 94.38 121 VAL A O 1
ATOM 937 N N . GLU A 1 122 ? -1.039 5.560 17.970 1.00 91.31 122 GLU A N 1
ATOM 938 C CA . GLU A 1 122 ? -1.509 5.681 19.343 1.00 91.31 122 GLU A CA 1
ATOM 939 C C . GLU A 1 122 ? -3.035 5.539 19.419 1.00 91.31 122 GLU A C 1
ATOM 941 O O . GLU A 1 122 ? -3.765 5.805 18.464 1.00 91.31 122 GLU A O 1
ATOM 946 N N . GLY A 1 123 ? -3.539 5.146 20.592 1.00 88.06 123 GLY A N 1
ATOM 947 C CA . GLY A 1 123 ? -4.983 5.091 20.839 1.00 88.06 123 GLY A CA 1
ATOM 948 C C . GLY A 1 123 ? -5.703 3.914 20.177 1.00 88.06 123 GLY A C 1
ATOM 949 O O . GLY A 1 123 ? -6.920 3.969 20.026 1.00 88.06 123 GLY A O 1
ATOM 950 N N . VAL A 1 124 ? -4.981 2.848 19.811 1.00 94.06 124 VAL A N 1
ATOM 951 C CA . VAL A 1 124 ? -5.591 1.590 19.357 1.00 94.06 124 VAL A CA 1
ATOM 952 C C . VAL A 1 124 ? -6.467 1.016 20.483 1.00 94.06 124 VAL A C 1
ATOM 954 O O . VAL A 1 124 ? -5.945 0.738 21.569 1.00 94.06 124 VAL A O 1
ATOM 957 N N . PRO A 1 125 ? -7.782 0.820 20.265 1.00 93.56 125 PRO A N 1
ATOM 958 C CA . PRO A 1 125 ? -8.665 0.257 21.280 1.00 93.56 125 PRO A CA 1
ATOM 959 C C . PRO A 1 125 ? -8.208 -1.149 21.710 1.00 93.56 125 PRO A C 1
ATOM 961 O O . PRO A 1 125 ? -7.841 -1.948 20.843 1.00 93.56 125 PRO A O 1
ATOM 964 N N . PRO A 1 126 ? -8.263 -1.506 23.011 1.00 92.75 126 PRO A N 1
ATOM 965 C CA . PRO A 1 126 ? -7.772 -2.798 23.501 1.00 92.75 126 PRO A CA 1
ATOM 966 C C . PRO A 1 126 ? -8.375 -4.013 22.785 1.00 92.75 126 PRO A C 1
ATOM 968 O O . PRO A 1 126 ? -7.659 -4.971 22.499 1.00 92.75 126 PRO A O 1
ATOM 971 N N . ASP A 1 127 ? -9.663 -3.948 22.437 1.00 92.31 127 ASP A N 1
ATOM 972 C CA . ASP A 1 127 ? -10.372 -5.025 21.736 1.00 92.31 127 ASP A CA 1
ATOM 973 C C . ASP A 1 127 ? -9.908 -5.217 20.278 1.00 92.31 127 ASP A C 1
ATOM 975 O O . ASP A 1 127 ? -10.166 -6.260 19.681 1.00 92.31 127 ASP A O 1
ATOM 979 N N . LEU A 1 128 ? -9.210 -4.232 19.701 1.00 96.00 128 LEU A N 1
ATOM 980 C CA . LEU A 1 128 ? -8.709 -4.244 18.321 1.00 96.00 128 LEU A CA 1
ATOM 981 C C . LEU A 1 128 ? -7.184 -4.394 18.240 1.00 96.00 128 LEU A C 1
ATOM 983 O O . LEU A 1 128 ? -6.640 -4.552 17.148 1.00 96.00 128 LEU A O 1
ATOM 987 N N . ALA A 1 129 ? -6.489 -4.384 19.381 1.00 95.62 129 ALA A N 1
ATOM 988 C CA . ALA A 1 129 ? -5.030 -4.400 19.440 1.00 95.62 129 ALA A CA 1
ATOM 989 C C . ALA A 1 129 ? -4.416 -5.622 18.738 1.00 95.62 129 ALA A C 1
ATOM 991 O O . ALA A 1 129 ? -3.406 -5.490 18.054 1.00 95.62 129 ALA A O 1
ATOM 992 N N . ALA A 1 130 ? -5.036 -6.800 18.860 1.00 96.56 130 ALA A N 1
ATOM 993 C CA . ALA A 1 130 ? -4.557 -8.010 18.191 1.00 96.56 130 ALA A CA 1
ATOM 994 C C . ALA A 1 130 ? -4.636 -7.900 16.659 1.00 96.56 130 ALA A C 1
ATOM 996 O O . ALA A 1 130 ? -3.678 -8.246 15.975 1.00 96.56 130 ALA A O 1
ATOM 997 N N . GLY A 1 131 ? -5.744 -7.371 16.130 1.00 97.38 131 GLY A N 1
ATOM 998 C CA . GLY A 1 131 ? -5.894 -7.149 14.691 1.00 97.38 131 GLY A CA 1
ATOM 999 C C . GLY A 1 131 ? -4.944 -6.068 14.174 1.00 97.38 131 GLY A C 1
ATOM 1000 O O . GLY A 1 131 ? -4.371 -6.221 13.104 1.00 97.38 131 GLY A O 1
ATOM 1001 N N . HIS A 1 132 ? -4.694 -5.018 14.961 1.00 98.00 132 HIS A N 1
ATOM 1002 C CA . HIS A 1 132 ? -3.692 -4.010 14.612 1.00 98.00 132 HIS A CA 1
ATOM 1003 C C . HIS A 1 132 ? -2.269 -4.585 14.549 1.00 98.00 132 HIS A C 1
ATOM 1005 O O . HIS A 1 132 ? -1.515 -4.232 13.652 1.00 98.00 132 HIS A O 1
ATOM 1011 N N . VAL A 1 133 ? -1.892 -5.485 15.464 1.00 98.19 133 VAL A N 1
ATOM 1012 C CA . VAL A 1 133 ? -0.585 -6.165 15.398 1.00 98.19 133 VAL A CA 1
ATOM 1013 C C . VAL A 1 133 ? -0.452 -6.982 14.114 1.00 98.19 133 VAL A C 1
ATOM 1015 O O . VAL A 1 133 ? 0.598 -6.928 13.482 1.00 98.19 133 VAL A O 1
ATOM 1018 N N . GLU A 1 134 ? -1.504 -7.693 13.706 1.00 97.94 134 GLU A N 1
ATOM 1019 C CA . GLU A 1 134 ? -1.504 -8.421 12.433 1.00 97.94 134 GLU A CA 1
ATOM 1020 C C . GLU A 1 134 ? -1.371 -7.469 11.238 1.00 97.94 134 GLU A C 1
ATOM 1022 O O . GLU A 1 134 ? -0.550 -7.702 10.358 1.00 97.94 134 GLU A O 1
ATOM 1027 N N . LEU A 1 135 ? -2.100 -6.347 11.246 1.00 98.50 135 LEU A N 1
ATOM 1028 C CA . LEU A 1 135 ? -1.966 -5.311 10.223 1.00 98.50 135 LEU A CA 1
ATOM 1029 C C . LEU A 1 135 ? -0.526 -4.789 10.123 1.00 98.50 135 LEU A C 1
ATOM 1031 O O . LEU A 1 135 ? -0.007 -4.669 9.020 1.00 98.50 135 LEU A O 1
ATOM 1035 N N . VAL A 1 136 ? 0.131 -4.512 11.254 1.00 98.62 136 VAL A N 1
ATOM 1036 C CA . VAL A 1 136 ? 1.534 -4.063 11.280 1.00 98.62 136 VAL A CA 1
ATOM 1037 C C . VAL A 1 136 ? 2.464 -5.098 10.645 1.00 98.62 136 VAL A C 1
ATOM 1039 O O . VAL A 1 136 ? 3.386 -4.714 9.932 1.00 98.62 136 VAL A O 1
ATOM 1042 N N . ILE A 1 137 ? 2.224 -6.393 10.879 1.00 98.12 137 ILE A N 1
ATOM 1043 C CA . ILE A 1 137 ? 3.017 -7.473 10.278 1.00 98.12 137 ILE A CA 1
ATOM 1044 C C . ILE A 1 137 ? 2.864 -7.457 8.754 1.00 98.12 137 ILE A C 1
ATOM 1046 O O . ILE A 1 137 ? 3.873 -7.331 8.067 1.00 98.12 137 ILE A O 1
ATOM 1050 N N . GLN A 1 138 ? 1.631 -7.504 8.238 1.00 98.31 138 GLN A N 1
ATOM 1051 C CA . GLN A 1 138 ? 1.389 -7.510 6.786 1.00 98.31 138 GLN A CA 1
ATOM 1052 C C . GLN A 1 138 ? 1.943 -6.237 6.125 1.00 98.31 138 GLN A C 1
ATOM 1054 O O . GLN A 1 138 ? 2.601 -6.279 5.092 1.00 98.31 138 GLN A O 1
ATOM 1059 N N . VAL A 1 139 ? 1.749 -5.076 6.760 1.00 98.44 139 VAL A N 1
ATOM 1060 C CA . VAL A 1 139 ? 2.276 -3.808 6.244 1.00 98.44 139 VAL A CA 1
ATOM 1061 C C . VAL A 1 139 ? 3.807 -3.827 6.179 1.00 98.44 139 VAL A C 1
ATOM 1063 O O . VAL A 1 139 ? 4.354 -3.359 5.187 1.00 98.44 139 VAL A O 1
ATOM 1066 N N . SER A 1 140 ? 4.496 -4.424 7.161 1.00 98.06 140 SER A N 1
ATOM 1067 C CA . SER A 1 140 ? 5.968 -4.510 7.180 1.00 98.06 140 SER A CA 1
ATOM 1068 C C . SER A 1 140 ? 6.586 -5.390 6.085 1.00 98.06 140 SER A C 1
ATOM 1070 O O . SER A 1 140 ? 7.793 -5.311 5.849 1.00 98.06 140 SER A O 1
ATOM 1072 N N . ASP A 1 141 ? 5.779 -6.209 5.407 1.00 97.88 141 ASP A N 1
ATOM 1073 C CA . ASP A 1 141 ? 6.229 -7.052 4.299 1.00 97.88 141 ASP A CA 1
ATOM 1074 C C . ASP A 1 141 ? 6.193 -6.309 2.942 1.00 97.88 141 ASP A C 1
ATOM 1076 O O . ASP A 1 141 ? 6.784 -6.774 1.962 1.00 97.88 141 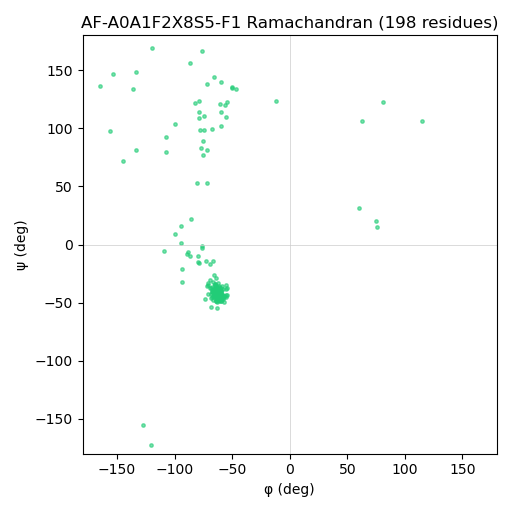ASP A O 1
ATOM 1080 N N . LEU A 1 142 ? 5.588 -5.114 2.862 1.00 98.25 142 LEU A N 1
ATOM 1081 C CA . LEU A 1 142 ? 5.422 -4.379 1.603 1.00 98.25 142 LEU A CA 1
ATOM 1082 C C . LEU A 1 142 ? 6.708 -3.751 1.059 1.00 98.25 142 LEU A C 1
ATOM 1084 O O . LEU A 1 142 ? 6.984 -3.889 -0.136 1.00 98.25 142 LEU A O 1
ATOM 1088 N N . SER A 1 143 ? 7.501 -3.058 1.880 1.00 97.94 143 SER A N 1
ATOM 1089 C CA . SER A 1 143 ? 8.766 -2.464 1.424 1.00 97.94 143 SER A CA 1
ATOM 1090 C C . SER A 1 143 ? 9.740 -3.519 0.871 1.00 97.94 143 SER A C 1
ATOM 1092 O O . SER A 1 143 ? 10.251 -3.323 -0.241 1.00 97.94 143 SER A O 1
ATOM 1094 N N . PRO A 1 144 ? 9.938 -4.684 1.528 1.00 98.31 144 PRO A N 1
ATOM 1095 C CA . PRO A 1 144 ? 10.675 -5.805 0.940 1.00 98.31 144 PRO A CA 1
ATOM 1096 C C . PRO A 1 144 ? 10.121 -6.265 -0.416 1.00 98.31 144 PRO A C 1
ATOM 1098 O O . PRO A 1 144 ? 10.885 -6.560 -1.334 1.00 98.31 144 PRO A O 1
ATOM 1101 N N . LYS A 1 145 ? 8.795 -6.277 -0.599 1.00 98.44 145 LYS A N 1
ATOM 1102 C CA . LYS A 1 145 ? 8.190 -6.636 -1.890 1.00 98.44 145 LYS A CA 1
ATOM 1103 C C . LYS A 1 145 ? 8.484 -5.622 -2.993 1.00 98.44 145 LYS A C 1
ATOM 1105 O O . LYS A 1 145 ? 8.638 -6.018 -4.147 1.00 98.44 145 LYS A O 1
ATOM 1110 N N . VAL A 1 146 ? 8.621 -4.334 -2.676 1.00 98.50 146 VAL A N 1
ATOM 1111 C CA . VAL A 1 146 ? 9.089 -3.342 -3.661 1.00 98.50 146 VAL A CA 1
ATOM 1112 C C . VAL A 1 146 ? 10.572 -3.532 -3.987 1.00 98.50 146 VAL A C 1
ATOM 1114 O O . VAL A 1 146 ? 10.955 -3.401 -5.153 1.00 98.50 146 VAL A O 1
ATOM 1117 N N . GLU A 1 147 ? 11.397 -3.929 -3.014 1.00 98.31 147 GLU A N 1
ATOM 1118 C CA . GLU A 1 147 ? 12.793 -4.315 -3.264 1.00 98.31 147 GLU A CA 1
ATOM 1119 C C . GLU A 1 147 ? 12.885 -5.464 -4.280 1.00 98.31 147 GLU A C 1
ATOM 1121 O O . GLU A 1 147 ? 13.659 -5.381 -5.237 1.00 98.31 147 GLU A O 1
ATOM 1126 N N . ASP A 1 148 ? 12.037 -6.488 -4.149 1.00 98.44 148 ASP A N 1
ATOM 1127 C CA . ASP A 1 148 ? 11.961 -7.599 -5.106 1.00 98.44 148 ASP A CA 1
ATOM 1128 C C . ASP A 1 148 ? 11.634 -7.111 -6.533 1.00 98.44 148 ASP A C 1
ATOM 1130 O O . ASP A 1 148 ? 12.178 -7.629 -7.516 1.00 98.44 148 ASP A O 1
ATOM 1134 N N . ILE A 1 149 ? 10.797 -6.072 -6.679 1.00 98.50 149 ILE A N 1
ATOM 1135 C CA . ILE A 1 149 ? 10.505 -5.453 -7.985 1.00 98.50 149 ILE A CA 1
ATOM 1136 C C . ILE A 1 149 ? 11.757 -4.772 -8.550 1.00 98.50 149 ILE A C 1
ATOM 1138 O O . ILE A 1 149 ? 12.042 -4.916 -9.744 1.00 98.50 149 ILE A O 1
ATOM 1142 N N . VAL A 1 150 ? 12.521 -4.055 -7.718 1.00 98.38 150 VAL A N 1
ATOM 1143 C CA . VAL A 1 150 ? 13.790 -3.424 -8.122 1.00 98.38 150 VAL A CA 1
ATOM 1144 C C . VAL A 1 150 ? 14.797 -4.485 -8.562 1.00 98.38 150 VAL A C 1
ATOM 1146 O O . VAL A 1 150 ? 15.367 -4.370 -9.647 1.00 98.38 150 VAL A O 1
ATOM 1149 N N . LEU A 1 151 ? 14.973 -5.553 -7.782 1.00 98.06 151 LEU A N 1
ATOM 1150 C CA . LEU A 1 151 ? 15.859 -6.667 -8.131 1.00 98.06 151 LEU A CA 1
ATOM 1151 C C . LEU A 1 151 ? 15.425 -7.345 -9.435 1.00 98.06 151 LEU A C 1
ATOM 1153 O O . LEU A 1 151 ? 16.259 -7.653 -10.287 1.00 98.06 151 LEU A O 1
ATOM 1157 N N . GLY A 1 152 ? 14.118 -7.523 -9.630 1.00 98.00 152 GLY A N 1
ATOM 1158 C CA . GLY A 1 152 ? 13.554 -8.043 -10.869 1.00 98.00 152 GLY A CA 1
ATOM 1159 C C . GLY A 1 152 ? 13.777 -7.123 -12.072 1.00 98.00 152 GLY A C 1
ATOM 1160 O O . GLY A 1 152 ? 13.960 -7.618 -13.181 1.00 98.00 152 GLY A O 1
ATOM 1161 N N . LEU A 1 153 ? 13.785 -5.799 -11.881 1.00 97.56 153 LEU A N 1
ATOM 1162 C CA . LEU A 1 153 ? 14.109 -4.825 -12.930 1.00 97.56 153 LEU A CA 1
ATOM 1163 C C . LEU A 1 153 ? 15.596 -4.885 -13.321 1.00 97.56 153 LEU A C 1
ATOM 1165 O O . LEU A 1 153 ? 15.928 -4.705 -14.492 1.00 97.56 153 LEU A O 1
ATOM 1169 N N . GLU A 1 154 ? 16.483 -5.112 -12.352 1.00 97.31 154 GLU A N 1
ATOM 1170 C CA . GLU A 1 154 ? 17.938 -5.200 -12.543 1.00 97.31 154 GLU A CA 1
ATOM 1171 C C . GLU A 1 154 ? 18.407 -6.557 -13.093 1.00 97.31 154 GLU A C 1
ATOM 1173 O O . GLU A 1 154 ? 19.545 -6.686 -13.558 1.00 97.31 154 GLU A O 1
ATOM 1178 N N . ALA A 1 155 ? 17.546 -7.572 -13.042 1.00 97.31 155 ALA A N 1
ATOM 1179 C CA . ALA A 1 155 ? 17.886 -8.917 -13.458 1.00 97.31 155 ALA A CA 1
ATOM 1180 C C . ALA A 1 155 ? 18.171 -9.006 -14.973 1.00 97.31 155 ALA A C 1
ATOM 1182 O O . ALA A 1 155 ? 17.516 -8.354 -15.788 1.00 97.31 155 ALA A O 1
ATOM 1183 N N . PRO A 1 156 ? 19.131 -9.851 -15.397 1.00 94.62 156 PRO A N 1
ATOM 1184 C CA . PRO A 1 156 ? 19.428 -10.076 -16.809 1.00 94.62 156 PRO A CA 1
ATOM 1185 C C . PRO A 1 156 ? 18.429 -11.065 -17.443 1.00 94.62 156 PRO A C 1
ATOM 1187 O O . PRO A 1 156 ? 18.835 -12.074 -18.024 1.00 94.62 156 PRO A O 1
ATOM 1190 N N . ASP A 1 157 ? 17.129 -10.806 -17.306 1.00 95.19 157 ASP A N 1
ATOM 1191 C CA . ASP A 1 157 ? 16.039 -11.609 -17.865 1.00 95.19 157 ASP A CA 1
ATOM 1192 C C . ASP A 1 157 ? 15.152 -10.784 -18.824 1.00 95.19 157 ASP A C 1
ATOM 1194 O O . ASP A 1 157 ? 15.478 -9.660 -19.208 1.00 95.19 157 ASP A O 1
ATOM 1198 N N . ASP A 1 158 ? 14.037 -11.355 -19.279 1.00 92.94 158 ASP A N 1
ATOM 1199 C CA . ASP A 1 158 ? 13.057 -10.671 -20.138 1.00 92.94 158 ASP A CA 1
ATOM 1200 C C . ASP A 1 158 ? 12.017 -9.852 -19.333 1.00 92.94 158 ASP A C 1
ATOM 1202 O O . ASP A 1 158 ? 10.905 -9.565 -19.805 1.00 92.94 158 ASP A O 1
ATOM 1206 N N . GLY A 1 159 ? 12.363 -9.490 -18.093 1.00 93.12 159 GLY A N 1
ATOM 1207 C CA . GLY A 1 159 ? 11.498 -8.813 -17.132 1.00 93.12 159 GLY A CA 1
ATOM 1208 C C . GLY A 1 159 ? 10.452 -9.722 -16.486 1.00 93.12 159 GLY A C 1
ATOM 1209 O O . GLY A 1 159 ? 9.483 -9.218 -15.917 1.00 93.12 159 GLY A O 1
ATOM 1210 N N . THR A 1 160 ? 10.588 -11.045 -16.594 1.00 96.62 160 THR A N 1
ATOM 1211 C CA . THR A 1 160 ? 9.693 -12.000 -15.930 1.00 96.62 160 THR A CA 1
ATOM 1212 C C . THR A 1 160 ? 9.808 -11.891 -14.418 1.00 96.62 160 THR A C 1
ATOM 1214 O O . THR A 1 160 ? 8.777 -11.835 -13.755 1.00 96.62 160 THR A O 1
ATOM 1217 N N . LEU A 1 161 ? 11.020 -11.776 -13.876 1.00 97.44 161 LEU A N 1
ATOM 1218 C CA . LEU A 1 161 ? 11.238 -11.609 -12.439 1.00 97.44 161 LEU A CA 1
ATOM 1219 C C . LEU A 1 161 ? 10.553 -10.348 -11.913 1.00 97.44 161 LEU A C 1
ATOM 1221 O O . LEU A 1 161 ? 9.793 -10.426 -10.953 1.00 97.44 161 LEU A O 1
ATOM 1225 N N . ARG A 1 162 ? 10.717 -9.216 -12.607 1.00 97.50 162 ARG A N 1
ATOM 1226 C CA . ARG A 1 162 ? 10.018 -7.966 -12.276 1.00 97.50 162 ARG A CA 1
ATOM 1227 C C . ARG A 1 162 ? 8.497 -8.144 -12.268 1.00 97.50 162 ARG A C 1
ATOM 1229 O O . ARG A 1 162 ? 7.839 -7.744 -11.317 1.00 97.50 162 ARG A O 1
ATOM 1236 N N . ARG A 1 163 ? 7.920 -8.739 -13.321 1.00 96.94 163 ARG A N 1
ATOM 1237 C CA . ARG A 1 163 ? 6.462 -8.953 -13.420 1.00 96.94 163 ARG A CA 1
ATOM 1238 C C . ARG A 1 163 ? 5.934 -9.873 -12.318 1.00 96.94 163 ARG A C 1
ATOM 1240 O O . ARG A 1 163 ? 4.853 -9.612 -11.802 1.00 96.94 163 ARG A O 1
ATOM 1247 N N . THR A 1 164 ? 6.683 -10.914 -11.958 1.00 98.12 164 THR A N 1
ATOM 1248 C CA . THR A 1 164 ? 6.347 -11.794 -10.831 1.00 98.12 164 THR A CA 1
ATOM 1249 C C . THR A 1 164 ? 6.375 -11.028 -9.514 1.00 98.12 164 THR A C 1
ATOM 1251 O O . THR A 1 164 ? 5.390 -11.069 -8.790 1.00 98.12 164 THR A O 1
ATOM 1254 N N . ALA A 1 165 ? 7.436 -10.264 -9.244 1.00 98.19 165 ALA A N 1
ATOM 1255 C CA . ALA A 1 165 ? 7.544 -9.461 -8.027 1.00 98.19 165 ALA A CA 1
ATOM 1256 C C . ALA A 1 165 ? 6.409 -8.428 -7.902 1.00 98.19 165 ALA A C 1
ATOM 1258 O O . ALA A 1 165 ? 5.856 -8.246 -6.825 1.00 98.19 165 ALA A O 1
ATOM 1259 N N . VAL A 1 166 ? 5.980 -7.811 -9.011 1.00 98.25 166 VAL A N 1
ATOM 1260 C CA . VAL A 1 166 ? 4.805 -6.918 -9.013 1.00 98.25 166 VAL A CA 1
ATOM 1261 C C . VAL A 1 166 ? 3.537 -7.668 -8.625 1.00 98.25 166 VAL A C 1
ATOM 1263 O O . VAL A 1 166 ? 2.742 -7.149 -7.852 1.00 98.25 166 VAL A O 1
ATOM 1266 N N . ALA A 1 167 ? 3.331 -8.876 -9.153 1.00 98.06 167 ALA A N 1
ATOM 1267 C CA . ALA A 1 167 ? 2.175 -9.686 -8.785 1.00 98.06 167 ALA A CA 1
ATOM 1268 C C . ALA A 1 167 ? 2.215 -10.088 -7.302 1.00 98.06 167 ALA A C 1
ATOM 1270 O O . ALA A 1 167 ? 1.182 -10.055 -6.645 1.00 98.06 167 ALA A O 1
ATOM 1271 N N . GLU A 1 168 ? 3.392 -10.415 -6.764 1.00 98.38 168 GLU A N 1
ATOM 1272 C CA . GLU A 1 168 ? 3.560 -10.709 -5.337 1.00 98.38 168 GLU A CA 1
ATOM 1273 C C . GLU A 1 168 ? 3.315 -9.484 -4.451 1.00 98.38 168 GLU A C 1
ATOM 1275 O O . GLU A 1 168 ? 2.654 -9.607 -3.429 1.00 98.38 168 GLU A O 1
ATOM 1280 N N . PHE A 1 169 ? 3.771 -8.298 -4.859 1.00 98.62 169 PHE A N 1
ATOM 1281 C CA . PHE A 1 169 ? 3.451 -7.052 -4.162 1.00 98.62 169 PHE A CA 1
ATOM 1282 C C . PHE A 1 169 ? 1.938 -6.789 -4.121 1.00 98.62 169 PHE A C 1
ATOM 1284 O O . PHE A 1 169 ? 1.413 -6.381 -3.093 1.00 98.62 169 PHE A O 1
ATOM 1291 N N . GLN A 1 170 ? 1.211 -7.063 -5.211 1.00 98.50 170 GLN A N 1
ATOM 1292 C CA . GLN A 1 170 ? -0.254 -6.935 -5.219 1.00 98.50 170 GLN A CA 1
ATOM 1293 C C . GLN A 1 170 ? -0.929 -7.937 -4.275 1.00 98.50 170 GLN A C 1
ATOM 1295 O O . GLN A 1 170 ? -1.892 -7.580 -3.606 1.00 98.50 170 GLN A O 1
ATOM 1300 N N . VAL A 1 171 ? -0.408 -9.165 -4.184 1.00 98.56 171 VAL A N 1
ATOM 1301 C CA . VAL A 1 171 ? -0.895 -10.152 -3.208 1.00 98.56 171 VAL A CA 1
ATOM 1302 C C . VAL A 1 171 ? -0.688 -9.651 -1.777 1.00 98.56 171 VAL A C 1
ATOM 1304 O O . VAL A 1 171 ? -1.600 -9.767 -0.966 1.00 98.56 171 VAL A O 1
ATOM 1307 N N . GLU A 1 172 ? 0.458 -9.040 -1.478 1.00 98.69 172 GLU A N 1
ATOM 1308 C CA . GLU A 1 172 ? 0.719 -8.472 -0.150 1.00 98.69 172 GLU A CA 1
ATOM 1309 C C . GLU A 1 172 ? -0.213 -7.287 0.163 1.00 98.69 172 GLU A C 1
ATOM 1311 O O . GLU A 1 172 ? -0.767 -7.193 1.257 1.00 98.69 172 GLU A O 1
ATOM 1316 N N . ILE A 1 173 ? -0.497 -6.419 -0.817 1.00 98.62 173 ILE A N 1
ATOM 1317 C CA . ILE A 1 173 ? -1.524 -5.375 -0.659 1.00 98.62 173 ILE A CA 1
ATOM 1318 C C . ILE A 1 173 ? -2.887 -5.993 -0.324 1.00 98.62 173 ILE A C 1
ATOM 1320 O O . ILE A 1 173 ? -3.573 -5.502 0.574 1.00 98.62 173 ILE A O 1
ATOM 1324 N N . ASP A 1 174 ? -3.287 -7.069 -1.005 1.00 98.56 174 ASP A N 1
ATOM 1325 C CA . ASP A 1 174 ? -4.548 -7.753 -0.710 1.00 98.56 174 ASP A CA 1
ATOM 1326 C C . ASP A 1 174 ? -4.567 -8.313 0.725 1.00 98.56 174 ASP A C 1
ATOM 1328 O O . ASP A 1 174 ? -5.606 -8.262 1.387 1.00 98.56 174 ASP A O 1
ATOM 1332 N N . GLN A 1 175 ? -3.430 -8.797 1.241 1.00 98.56 175 GLN A N 1
ATOM 1333 C CA . GLN A 1 175 ? -3.304 -9.253 2.632 1.00 98.56 175 GLN A CA 1
ATOM 1334 C C . GLN A 1 175 ? -3.462 -8.103 3.631 1.00 98.56 175 GLN A C 1
ATOM 1336 O O . GLN A 1 175 ? -4.194 -8.235 4.614 1.00 98.56 175 GLN A O 1
ATOM 1341 N N . VAL A 1 176 ? -2.852 -6.952 3.355 1.00 98.69 176 VAL A N 1
ATOM 1342 C CA . VAL A 1 176 ? -3.026 -5.732 4.153 1.00 98.69 176 VAL A CA 1
ATOM 1343 C C . VAL A 1 176 ? -4.488 -5.281 4.170 1.00 98.69 176 VAL A C 1
ATOM 1345 O O . VAL A 1 176 ? -5.038 -4.987 5.233 1.00 98.69 176 VAL A O 1
ATOM 1348 N N . LEU A 1 177 ? -5.152 -5.258 3.011 1.00 98.44 177 LEU A N 1
ATOM 1349 C CA . LEU A 1 177 ? -6.568 -4.893 2.912 1.00 98.44 177 LEU A CA 1
ATOM 1350 C C . LEU A 1 177 ? -7.468 -5.887 3.659 1.00 98.44 177 LEU A C 1
ATOM 1352 O O . LEU A 1 177 ? -8.392 -5.467 4.358 1.00 98.44 177 LEU A O 1
ATOM 1356 N N . ALA A 1 178 ? -7.169 -7.184 3.574 1.00 98.44 178 ALA A N 1
ATOM 1357 C CA . ALA A 1 178 ? -7.876 -8.214 4.326 1.00 98.44 178 ALA A CA 1
ATOM 1358 C C . ALA A 1 178 ? -7.706 -8.036 5.844 1.00 98.44 178 ALA A C 1
ATOM 1360 O O . ALA A 1 178 ? -8.691 -8.104 6.576 1.00 98.44 178 ALA A O 1
ATOM 1361 N N . ALA A 1 179 ? -6.495 -7.726 6.320 1.00 98.31 179 ALA A N 1
ATOM 1362 C CA . ALA A 1 179 ? -6.246 -7.454 7.735 1.00 98.31 179 ALA A CA 1
ATOM 1363 C C . ALA A 1 179 ? -7.049 -6.239 8.237 1.00 98.31 179 ALA A C 1
ATOM 1365 O O . ALA A 1 179 ? -7.610 -6.271 9.336 1.00 98.31 179 ALA A O 1
ATOM 1366 N N . ILE A 1 180 ? -7.171 -5.183 7.423 1.00 98.25 180 ILE A N 1
ATOM 1367 C CA . ILE A 1 180 ? -8.041 -4.039 7.736 1.00 98.25 180 ILE A CA 1
ATOM 1368 C C . ILE A 1 180 ? -9.504 -4.491 7.848 1.00 98.25 180 ILE A C 1
ATOM 1370 O O . ILE A 1 180 ? -10.180 -4.151 8.823 1.00 98.25 180 ILE A O 1
ATOM 1374 N N . ASP A 1 181 ? -10.002 -5.265 6.884 1.00 98.12 181 ASP A N 1
ATOM 1375 C CA . ASP A 1 181 ? -11.388 -5.739 6.884 1.00 98.12 181 ASP A CA 1
ATOM 1376 C C . ASP A 1 181 ? -11.700 -6.680 8.060 1.00 98.12 181 ASP A C 1
ATOM 1378 O O . ASP A 1 181 ? -12.784 -6.585 8.645 1.00 98.12 181 ASP A O 1
ATOM 1382 N N . ASP A 1 182 ? -10.744 -7.500 8.495 1.00 97.94 182 ASP A N 1
ATOM 1383 C CA . ASP A 1 182 ? -10.869 -8.347 9.687 1.00 97.94 182 ASP A CA 1
ATOM 1384 C C . ASP A 1 182 ? -11.007 -7.519 10.978 1.00 97.94 182 ASP A C 1
ATOM 1386 O O . ASP A 1 182 ? -11.822 -7.834 11.861 1.00 97.94 182 ASP A O 1
ATOM 1390 N N . ILE A 1 183 ? -10.281 -6.400 11.086 1.00 97.44 183 ILE A N 1
ATOM 1391 C CA . ILE A 1 183 ? -10.461 -5.453 12.195 1.00 97.44 183 ILE A CA 1
ATOM 1392 C C . ILE A 1 183 ? -11.874 -4.855 12.154 1.00 97.44 183 ILE A C 1
ATOM 1394 O O . ILE A 1 183 ? -12.559 -4.802 13.181 1.00 97.44 183 ILE A O 1
ATOM 1398 N N . ARG A 1 184 ? -12.363 -4.455 10.973 1.00 96.56 184 ARG A N 1
ATOM 1399 C CA . ARG A 1 184 ? -13.732 -3.926 10.830 1.00 96.56 184 ARG A CA 1
ATOM 1400 C C . ARG A 1 184 ? -14.791 -4.965 11.192 1.00 96.56 184 ARG A C 1
ATOM 1402 O O . ARG A 1 184 ? -15.784 -4.626 11.840 1.00 96.56 184 ARG A O 1
ATOM 1409 N N . ALA A 1 185 ? -14.589 -6.224 10.814 1.00 95.88 185 ALA A N 1
ATOM 1410 C CA . ALA A 1 185 ? -15.470 -7.324 11.191 1.00 95.88 185 ALA A CA 1
ATOM 1411 C C . ALA A 1 185 ? -15.496 -7.520 12.717 1.00 95.88 185 ALA A C 1
ATOM 1413 O O . ALA A 1 185 ? -16.562 -7.716 13.306 1.00 95.88 185 ALA A O 1
ATOM 1414 N N . THR A 1 186 ? -14.346 -7.375 13.380 1.00 95.31 186 THR A N 1
ATOM 1415 C CA . THR A 1 186 ? -14.255 -7.394 14.848 1.00 95.31 186 THR A CA 1
ATOM 1416 C C . THR A 1 186 ? -15.101 -6.282 15.472 1.00 95.31 186 THR A C 1
ATOM 1418 O O . THR A 1 186 ? -15.897 -6.552 16.374 1.00 95.31 186 THR A O 1
ATOM 1421 N N . VAL A 1 187 ? -15.034 -5.057 14.940 1.00 93.12 187 VAL A N 1
ATOM 1422 C CA . VAL A 1 187 ? -15.880 -3.937 15.391 1.00 93.12 187 VAL A CA 1
ATOM 1423 C C . VAL A 1 187 ? -17.373 -4.253 15.245 1.00 93.12 187 VAL A C 1
ATOM 1425 O O . VAL A 1 187 ? -18.146 -4.023 16.177 1.00 93.12 187 VAL A O 1
ATOM 1428 N N . GLN A 1 188 ? -17.801 -4.828 14.119 1.00 91.19 188 GLN A N 1
ATOM 1429 C CA . GLN A 1 188 ? -19.209 -5.200 13.903 1.00 91.19 188 GLN A CA 1
ATOM 1430 C C . GLN A 1 188 ? -19.701 -6.247 14.916 1.00 91.19 188 GLN A C 1
ATOM 1432 O O . GLN A 1 188 ? -20.836 -6.167 15.403 1.00 91.19 188 GLN A O 1
ATOM 1437 N N . ASN A 1 189 ? -18.840 -7.200 15.277 1.00 90.19 189 ASN A N 1
ATOM 1438 C CA . ASN A 1 189 ? -19.143 -8.205 16.294 1.00 90.19 189 ASN A CA 1
ATOM 1439 C C . ASN A 1 189 ? -19.296 -7.579 17.689 1.00 90.19 189 ASN A C 1
ATOM 1441 O O . ASN A 1 189 ? -20.220 -7.943 18.419 1.00 90.19 189 ASN A O 1
ATOM 1445 N N . LEU A 1 190 ? -18.452 -6.603 18.048 1.00 87.44 190 LEU A N 1
ATOM 1446 C CA . LEU A 1 190 ? -18.563 -5.874 19.318 1.00 87.44 190 LEU A CA 1
ATOM 1447 C C . LEU A 1 190 ? -19.914 -5.152 19.428 1.00 87.44 190 LEU A C 1
ATOM 1449 O O . LEU A 1 190 ? -20.634 -5.345 20.408 1.00 87.44 190 LEU A O 1
ATOM 1453 N N . VAL A 1 191 ? -20.309 -4.410 18.387 1.00 82.44 191 VAL A N 1
ATOM 1454 C CA . VAL A 1 191 ? -21.597 -3.688 18.335 1.00 82.44 191 VAL A CA 1
ATOM 1455 C C . VAL A 1 191 ? -22.792 -4.643 18.459 1.00 82.44 191 VAL A C 1
ATOM 1457 O O . VAL A 1 191 ? -23.768 -4.361 19.167 1.00 82.44 191 VAL A O 1
ATOM 1460 N N . SER A 1 192 ? -22.710 -5.800 17.801 1.00 80.94 192 SER A N 1
ATOM 1461 C CA . SER A 1 192 ? -23.764 -6.819 17.832 1.00 80.94 192 SER A CA 1
ATOM 1462 C C . SER A 1 192 ? -23.928 -7.431 19.230 1.00 80.94 192 SER A C 1
ATOM 1464 O O . SER A 1 192 ? -25.053 -7.571 19.713 1.00 80.94 192 SER A O 1
ATOM 1466 N N . ASN A 1 193 ? -22.821 -7.717 19.922 1.00 73.44 193 ASN A N 1
ATOM 1467 C CA . ASN A 1 193 ? -22.828 -8.321 21.259 1.00 73.44 193 ASN A CA 1
ATOM 1468 C C . ASN A 1 193 ? -23.314 -7.356 22.358 1.00 73.44 193 ASN A C 1
ATOM 1470 O O . ASN A 1 193 ? -23.979 -7.776 23.315 1.00 73.44 193 ASN A O 1
ATOM 1474 N N . THR A 1 194 ? -23.043 -6.053 22.226 1.00 61.06 194 THR A N 1
ATOM 1475 C CA . THR A 1 194 ? -23.572 -5.038 23.154 1.00 61.06 194 THR A CA 1
ATOM 1476 C C . THR A 1 194 ? -25.099 -4.938 23.070 1.00 61.06 194 THR A C 1
ATOM 1478 O O . THR A 1 194 ? -25.762 -4.776 24.094 1.00 61.06 194 THR A O 1
ATOM 1481 N N . SER A 1 195 ? -25.676 -5.121 21.879 1.00 56.47 195 SER A N 1
ATOM 1482 C CA . SER A 1 195 ? -27.128 -5.037 21.660 1.00 56.47 195 SER A CA 1
ATOM 1483 C C . SER A 1 195 ? -27.908 -6.195 22.301 1.00 56.47 195 SER A C 1
ATOM 1485 O O . SER A 1 195 ? -29.040 -6.007 22.740 1.00 56.47 195 SER A O 1
ATOM 1487 N N . THR A 1 196 ? -27.311 -7.384 22.420 1.00 52.69 196 THR A N 1
ATOM 1488 C CA . THR A 1 196 ? -27.955 -8.562 23.036 1.00 52.69 196 THR A CA 1
ATOM 1489 C C . THR A 1 196 ? -27.966 -8.563 24.565 1.00 52.69 196 THR A C 1
ATOM 1491 O O . THR A 1 196 ? -28.728 -9.317 25.162 1.00 52.69 196 THR A O 1
ATOM 1494 N N . THR A 1 197 ? -27.157 -7.726 25.221 1.00 48.38 197 THR A N 1
ATOM 1495 C CA . THR A 1 197 ? -27.005 -7.753 26.692 1.00 48.38 197 THR A CA 1
ATOM 1496 C C . THR A 1 197 ? -28.034 -6.867 27.421 1.00 48.38 197 THR A C 1
ATOM 1498 O O . THR A 1 197 ? -28.142 -6.918 28.641 1.00 48.38 197 THR A O 1
ATOM 1501 N N . VAL A 1 198 ? -28.851 -6.087 26.700 1.00 49.47 198 VAL A N 1
ATOM 1502 C CA . VAL A 1 198 ? -29.828 -5.133 27.279 1.00 49.47 198 VAL A CA 1
ATOM 1503 C C . VAL A 1 198 ? -31.239 -5.742 27.425 1.00 49.47 198 VAL A C 1
ATOM 1505 O O . VAL A 1 198 ? -32.226 -5.040 27.616 1.00 49.47 198 VAL A O 1
ATOM 1508 N N . THR A 1 199 ? -31.388 -7.066 27.348 1.00 41.56 199 THR A N 1
ATOM 1509 C CA . THR A 1 199 ? -32.682 -7.736 27.584 1.00 41.56 199 THR A CA 1
ATOM 1510 C C . THR A 1 199 ? -32.497 -8.935 28.512 1.00 41.56 199 THR A C 1
ATOM 1512 O O . THR A 1 199 ? -32.392 -10.072 28.060 1.00 41.56 199 THR A O 1
ATOM 1515 N N . GLY A 1 200 ? -32.430 -8.672 29.819 1.00 40.09 200 GLY A N 1
ATOM 1516 C CA . GLY A 1 200 ? -32.353 -9.688 30.873 1.00 40.09 200 GLY A CA 1
ATOM 1517 C C . GLY A 1 200 ? -32.764 -9.130 32.222 1.00 40.09 200 GLY A C 1
ATOM 1518 O O . GLY A 1 200 ? -32.118 -8.151 32.649 1.00 40.09 200 GLY A O 1
#

Sequence (200 aa):
MVNPDPKHGRWVLPLIIAAMVLLTYTFVNSIEPADNPTGSTTVEPPFPTDVTSSTTTLPNEIAAFMVTLDIFQSQAAAYADEAVQINQRWDNREATFAETRTALIDLQDEIGGWETDVAQVEGVPPDLAAGHVELVIQVSDLSPKVEDIVLGLEAPDDGTLRRTAVAEFQVEIDQVLAAIDDIRATVQNLVSNTSTTVTG

pLDDT: mean 82.95, std 20.59, range [32.06, 98.69]

Solvent-accessible surface area (backbone atoms only — not comparable to f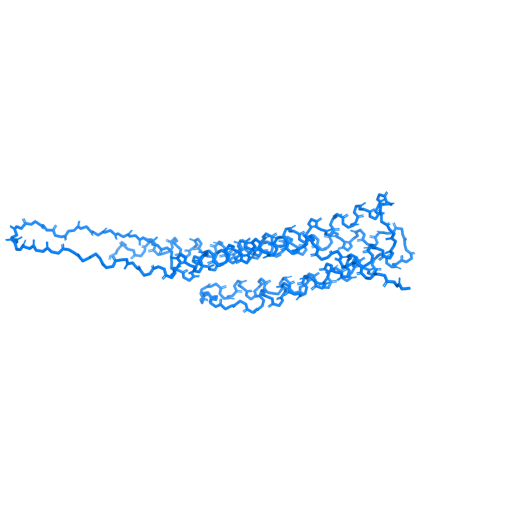ull-atom values): 11748 Å² total; per-residue (Å²): 136,86,80,86,78,79,83,62,73,72,63,50,52,63,51,49,50,53,52,50,51,52,53,51,51,52,55,61,74,63,58,72,80,80,80,81,88,78,86,90,82,93,86,88,89,88,80,85,91,78,80,82,78,78,77,85,67,74,55,67,54,55,54,53,46,53,54,53,50,53,53,49,50,54,49,52,53,50,53,53,52,47,56,51,50,50,50,49,33,43,77,71,64,76,44,54,70,69,58,45,50,49,53,45,50,52,50,27,54,51,43,49,52,49,38,51,54,61,65,62,60,76,72,68,44,79,95,46,42,68,41,50,53,52,30,39,53,44,43,61,52,45,34,60,30,39,48,42,25,50,53,16,65,71,44,99,64,92,45,58,54,19,54,50,24,49,53,51,37,49,51,45,47,50,50,32,50,48,34,52,50,53,41,52,51,52,52,54,52,53,59,54,56,60,65,64,69,80,73,127

Radius of gyration: 24.57 Å; Cα contacts (8 Å, |Δi|>4): 115; chains: 1; bounding box: 72×44×62 Å

Nearest PDB structures (foldseek):
  8dt0-assembly2_B  TM=6.164E-01  e=3.057E-02  synthetic construct
  5a7d-assembly1_R  TM=5.357E-01  e=9.551E-01  Drosophila melanogaster
  2d1l-assembly1_B  TM=3.424E-01  e=9.051E-01  Mus musculus
  4jps-assembly1_B  TM=4.030E-01  e=6.620E+00  Homo sapiens
  5ul1-assembly1_B  TM=2.440E-01  e=7.371E+00  Homo sapiens

Mean predicted aligned error: 13.58 Å